Protein AF-0000000080189454 (afdb_homodimer)

Solvent-accessible surface area (backbone atoms only — not comparable to full-atom values): 20056 Å² total; per-residue (Å²): 134,86,80,75,74,75,76,76,78,75,74,77,76,75,74,74,76,71,74,72,68,80,61,75,69,69,78,70,85,56,75,66,72,78,74,42,51,72,42,80,45,60,74,74,79,42,57,81,38,61,54,38,42,87,89,46,68,49,30,68,72,48,74,50,83,46,34,35,29,38,36,57,71,66,80,54,89,90,48,57,38,48,37,37,39,37,42,32,32,58,35,91,52,72,42,61,34,37,42,32,37,29,40,94,92,25,74,53,43,73,47,77,42,77,33,50,51,65,31,34,37,37,35,38,37,27,52,64,47,47,32,43,38,35,44,30,47,91,94,34,65,50,73,49,74,45,59,38,73,51,24,76,28,71,38,28,17,34,30,38,33,35,35,70,91,56,25,33,43,34,17,33,27,39,31,36,74,44,76,88,135,78,78,72,77,76,73,74,76,74,73,75,74,74,74,71,75,72,73,71,67,80,60,75,70,70,77,72,84,60,76,66,72,77,74,42,52,73,43,79,46,59,74,73,80,43,58,79,36,62,53,38,40,86,89,45,68,50,32,67,70,47,74,49,83,47,34,34,30,37,35,58,72,65,79,55,89,89,49,56,36,50,37,37,40,36,42,33,33,58,35,92,52,71,41,62,35,35,42,34,36,30,41,95,92,24,72,52,44,72,48,78,44,79,33,51,51,66,31,34,37,38,36,38,39,26,51,65,46,47,33,42,39,34,45,30,47,90,93,34,67,49,74,50,75,46,59,38,73,52,24,77,27,70,39,28,19,33,29,39,33,35,34,72,90,55,24,32,44,34,18,31,29,39,31,38,73,44,78,89

Secondary structure (DSSP, 8-state):
---------------------------------S---EEE--GGGGTTPPPS-TTS--TTT---SEEEEES----STT--PPEEEEEEE-SSS-EEEEEEEEETTEEEEEEEEEEPTT-EEEEEE-S-S-EEEEEEETTEEEEEEE-GGGGGSSEEEEEEEE-GGG-EEEEEEEEEEE--/---------------------------------SS--EEE--GGGGTTPPPS-TTS--TTT---SEEEEES----STT----EEEEEEE-SSS-EEEEEEEEETTEEEEEEEEEEPTT-EEEEEE-S-S-EEEEEEETTEEEEEEE-GGGGGSSEEEEEEEE-GGG-EEEEEEEEEEE--

Nearest PDB structures (foldseek):
  4gqz-assembly1_A  TM=7.370E-01  e=2.657E-02  Salmonella enterica subsp. enterica serovar Typhimurium str. LT2
  4v4d-assembly1_B  TM=7.072E-01  e=1.460E-02  Pelobacter acidigallici
  4gqz-assembly2_C  TM=7.268E-01  e=6.523E-02  Salmonella enterica subsp. enterica serovar Typhimurium str. LT2
  3zs3-assembly1_A  TM=7.028E-01  e=8.568E-01  Malus domestica
  3tp4-assembly3_A  TM=4.287E-01  e=7.159E-01  synthetic construct

Radius of gyration: 25.15 Å; Cα contacts (8 Å, |Δi|>4): 811; chains: 2; bounding box: 113×73×56 Å

Organism: NCBI:txid355548

Sequence (360 aa):
MPETRRRALLAAVSGTLVAVAAGCLSPADSSPPADLSVRAIDADEYRGVPTALDTVPDGADATPFTGFGIGEERTDEGDDPPHCVWVWNATDRERELTVGFETDANTVFERSLTFAPDACAGFVLFTPAAYTVAVEGGDWRETTTVEASWFDCNASATDVVVAEGGRLDVGSVMQSMYCGMPETRRRALLAAVSGTLVAVAAGCLSPADSSPPADLSVRAIDADEYRGVPTALDTVPDGADATPFTGFGIGEERTDEGDDPPHCVWVWNATDRERELTVGFETDANTVFERSLTFAPDACAGFVLFTPAAYTVAVEGGDWRETTTVEASWFDCNASATDVVVAEGGRLDVGSVMQSMYCG

Structure (mmCIF, N/CA/C/O backbone):
data_AF-0000000080189454-model_v1
#
loop_
_entity.id
_entity.type
_entity.pdbx_description
1 polymer 'Tat (Twin-arginine translocation) pathway signal sequence'
#
loop_
_atom_site.group_PDB
_atom_site.id
_atom_site.type_symbol
_atom_site.label_atom_id
_atom_site.label_alt_id
_atom_site.label_comp_id
_atom_site.label_asym_id
_atom_site.label_entity_id
_atom_site.label_seq_id
_atom_site.pdbx_PDB_ins_code
_atom_site.Cartn_x
_atom_site.Cartn_y
_atom_site.Cartn_z
_atom_site.occupancy
_atom_site.B_iso_or_equiv
_atom_site.auth_seq_id
_atom_site.auth_comp_id
_atom_site.auth_asym_id
_atom_site.auth_atom_id
_atom_site.pdbx_PDB_model_num
ATOM 1 N N . MET A 1 1 ? -58.594 -43.406 2.867 1 27 1 MET A N 1
ATOM 2 C CA . MET A 1 1 ? -57.625 -42.469 3.438 1 27 1 MET A CA 1
ATOM 3 C C . MET A 1 1 ? -56.844 -41.75 2.338 1 27 1 MET A C 1
ATOM 5 O O . MET A 1 1 ? -56.281 -42.375 1.449 1 27 1 MET A O 1
ATOM 9 N N . PRO A 1 2 ? -57.219 -40.5 1.94 1 30.11 2 PRO A N 1
ATOM 10 C CA . PRO A 1 2 ? -56.875 -39.688 0.762 1 30.11 2 PRO A CA 1
ATOM 11 C C . PRO A 1 2 ? -55.375 -39.375 0.664 1 30.11 2 PRO A C 1
ATOM 13 O O . PRO A 1 2 ? -54.688 -39.344 1.681 1 30.11 2 PRO A O 1
ATOM 16 N N . GLU A 1 3 ? -54.688 -39.875 -0.455 1 25.17 3 GLU A N 1
ATOM 17 C CA . GLU A 1 3 ? -53.375 -39.75 -1.093 1 25.17 3 GLU A CA 1
ATOM 18 C C . GLU A 1 3 ? -53 -38.281 -1.325 1 25.17 3 GLU A C 1
ATOM 20 O O . GLU A 1 3 ? -53.594 -37.625 -2.195 1 25.17 3 GLU A O 1
ATOM 25 N N . THR A 1 4 ? -53.125 -37.531 -0.212 1 26.16 4 THR A N 1
ATOM 26 C CA . THR A 1 4 ? -52.875 -36.125 -0.492 1 26.16 4 THR A CA 1
ATOM 27 C C . THR A 1 4 ? -51.531 -35.969 -1.189 1 26.16 4 THR A C 1
ATOM 29 O O . THR A 1 4 ? -50.531 -36.5 -0.752 1 26.16 4 THR A O 1
ATOM 32 N N . ARG A 1 5 ? -51.562 -35.812 -2.449 1 22.16 5 ARG A N 1
ATOM 33 C CA . ARG A 1 5 ? -50.594 -35.5 -3.496 1 22.16 5 ARG A CA 1
ATOM 34 C C . ARG A 1 5 ? -49.75 -34.281 -3.131 1 22.16 5 ARG A C 1
ATOM 36 O O . ARG A 1 5 ? -50.25 -33.156 -3.154 1 22.16 5 ARG A O 1
ATOM 43 N N . ARG A 1 6 ? -48.938 -34.375 -1.995 1 20.86 6 ARG A N 1
ATOM 44 C CA . ARG A 1 6 ? -48.156 -33.219 -1.608 1 20.86 6 ARG A CA 1
ATOM 45 C C . ARG A 1 6 ? -47.344 -32.688 -2.781 1 20.86 6 ARG A C 1
ATOM 47 O O . ARG A 1 6 ? -46.5 -33.406 -3.324 1 20.86 6 ARG A O 1
ATOM 54 N N . ARG A 1 7 ? -47.906 -31.844 -3.648 1 21.45 7 ARG A N 1
ATOM 55 C CA . ARG A 1 7 ? -47.312 -31.109 -4.758 1 21.45 7 ARG A CA 1
ATOM 56 C C . ARG A 1 7 ? -46.031 -30.406 -4.32 1 21.45 7 ARG A C 1
ATOM 58 O O . ARG A 1 7 ? -46.062 -29.562 -3.422 1 21.45 7 ARG A O 1
ATOM 65 N N . ALA A 1 8 ? -44.906 -31.156 -4.16 1 22.73 8 ALA A N 1
ATOM 66 C CA . ALA A 1 8 ? -43.562 -30.641 -3.91 1 22.73 8 ALA A CA 1
ATOM 67 C C . ALA A 1 8 ? -43.25 -29.469 -4.836 1 22.73 8 ALA A C 1
ATOM 69 O O . ALA A 1 8 ? -43.25 -29.609 -6.059 1 22.73 8 ALA A O 1
ATOM 70 N N . LEU A 1 9 ? -43.75 -28.281 -4.473 1 19.34 9 LEU A N 1
ATOM 71 C CA . LEU A 1 9 ? -43.469 -27.031 -5.184 1 19.34 9 LEU A CA 1
ATOM 72 C C . LEU A 1 9 ? -42 -26.906 -5.496 1 19.34 9 LEU A C 1
ATOM 74 O O . LEU A 1 9 ? -41.156 -26.859 -4.586 1 19.34 9 LEU A O 1
ATOM 78 N N . LEU A 1 10 ? -41.438 -27.484 -6.566 1 21.23 10 LEU A N 1
ATOM 79 C CA . LEU A 1 10 ? -40.188 -27.344 -7.262 1 21.23 10 LEU A CA 1
ATOM 80 C C . LEU A 1 10 ? -39.875 -25.859 -7.527 1 21.23 10 LEU A C 1
ATOM 82 O O . LEU A 1 10 ? -40.438 -25.266 -8.453 1 21.23 10 LEU A O 1
ATOM 86 N N . ALA A 1 11 ? -40.062 -25.016 -6.496 1 23.42 11 ALA A N 1
ATOM 87 C CA . ALA A 1 11 ? -39.75 -23.641 -6.867 1 23.42 11 ALA A CA 1
ATOM 88 C C . ALA A 1 11 ? -38.406 -23.562 -7.598 1 23.42 11 ALA A C 1
ATOM 90 O O . ALA A 1 11 ? -37.375 -24.078 -7.121 1 23.42 11 ALA A O 1
ATOM 91 N N . ALA A 1 12 ? -38.375 -23.469 -8.875 1 22.39 12 ALA A N 1
ATOM 92 C CA . ALA A 1 12 ? -37.344 -23.172 -9.891 1 22.39 12 ALA A CA 1
ATOM 93 C C . ALA A 1 12 ? -36.531 -21.953 -9.492 1 22.39 12 ALA A C 1
ATOM 95 O O . ALA A 1 12 ? -37.062 -20.828 -9.438 1 22.39 12 ALA A O 1
ATOM 96 N N . VAL A 1 13 ? -35.719 -22.047 -8.438 1 21.47 13 VAL A N 1
ATOM 97 C CA . VAL A 1 13 ? -34.75 -21 -8.117 1 21.47 13 VAL A CA 1
ATOM 98 C C . VAL A 1 13 ? -33.969 -20.609 -9.367 1 21.47 13 VAL A C 1
ATOM 100 O O . VAL A 1 13 ? -33.25 -21.438 -9.938 1 21.47 13 VAL A O 1
ATOM 103 N N . SER A 1 14 ? -34.562 -19.875 -10.258 1 24.27 14 SER A N 1
ATOM 104 C CA . SER A 1 14 ? -33.875 -19.281 -11.391 1 24.27 14 SER A CA 1
ATOM 105 C C . SER A 1 14 ? -32.625 -18.547 -10.93 1 24.27 14 SER A C 1
ATOM 107 O O . SER A 1 14 ? -32.688 -17.625 -10.125 1 24.27 14 SER A O 1
ATOM 109 N N . GLY A 1 15 ? -31.562 -19.234 -10.758 1 22.11 15 GLY A N 1
ATOM 110 C CA . GLY A 1 15 ? -30.203 -18.781 -10.461 1 22.11 15 GLY A CA 1
ATOM 111 C C . GLY A 1 15 ? -29.703 -17.719 -11.414 1 22.11 15 GLY A C 1
ATOM 112 O O . GLY A 1 15 ? -29.375 -18.016 -12.562 1 22.11 15 GLY A O 1
ATOM 113 N N . THR A 1 16 ? -30.391 -16.547 -11.406 1 23.8 16 THR A N 1
ATOM 114 C CA . THR A 1 16 ? -29.844 -15.492 -12.234 1 23.8 16 THR A CA 1
ATOM 115 C C . THR A 1 16 ? -28.375 -15.234 -11.883 1 23.8 16 THR A C 1
ATOM 117 O O . THR A 1 16 ? -28.047 -14.984 -10.719 1 23.8 16 THR A O 1
ATOM 120 N N . LEU A 1 17 ? -27.484 -15.906 -12.531 1 21.33 17 LEU A N 1
ATOM 121 C CA . LEU A 1 17 ? -26.047 -15.641 -12.555 1 21.33 17 LEU A CA 1
ATOM 122 C C . LEU A 1 17 ? -25.781 -14.164 -12.789 1 21.33 17 LEU A C 1
ATOM 124 O O . LEU A 1 17 ? -25.969 -13.656 -13.898 1 21.33 17 LEU A O 1
ATOM 128 N N . VAL A 1 18 ? -26.156 -13.383 -11.805 1 23.22 18 VAL A N 1
ATOM 129 C CA . VAL A 1 18 ? -25.688 -12.008 -11.969 1 23.22 18 VAL A CA 1
ATOM 130 C C . VAL A 1 18 ? -24.172 -11.992 -12.117 1 23.22 18 VAL A C 1
ATOM 132 O O . VAL A 1 18 ? -23.438 -12.391 -11.203 1 23.22 18 VAL A O 1
ATOM 135 N N . ALA A 1 19 ? -23.656 -12.203 -13.281 1 24.48 19 ALA A N 1
ATOM 136 C CA . ALA A 1 19 ? -22.266 -11.906 -13.609 1 24.48 19 ALA A CA 1
ATOM 137 C C . ALA A 1 19 ? -21.844 -10.555 -13.047 1 24.48 19 ALA A C 1
ATOM 139 O O . ALA A 1 19 ? -22.328 -9.508 -13.484 1 24.48 19 ALA A O 1
ATOM 140 N N . VAL A 1 20 ? -21.75 -10.508 -11.789 1 24.52 20 VAL A N 1
ATOM 141 C CA . VAL A 1 20 ? -21.141 -9.281 -11.289 1 24.52 20 VAL A CA 1
ATOM 142 C C . VAL A 1 20 ? -19.844 -8.992 -12.062 1 24.52 20 VAL A C 1
ATOM 144 O O . VAL A 1 20 ? -18.891 -9.773 -12 1 24.52 20 VAL A O 1
ATOM 147 N N . ALA A 1 21 ? -19.922 -8.43 -13.273 1 25.05 21 ALA A N 1
ATOM 148 C CA . ALA A 1 21 ? -18.766 -7.832 -13.93 1 25.05 21 ALA A CA 1
ATOM 149 C C . ALA A 1 21 ? -17.922 -7.043 -12.938 1 25.05 21 ALA A C 1
ATOM 151 O O . ALA A 1 21 ? -18.406 -6.117 -12.289 1 25.05 21 ALA A O 1
ATOM 152 N N . ALA A 1 22 ? -17.125 -7.707 -12.297 1 31.36 22 ALA A N 1
ATOM 153 C CA . ALA A 1 22 ? -16.062 -7.02 -11.578 1 31.36 22 ALA A CA 1
ATOM 154 C C . ALA A 1 22 ? -15.578 -5.797 -12.352 1 31.36 22 ALA A C 1
ATOM 156 O O . ALA A 1 22 ? -14.797 -5.926 -13.305 1 31.36 22 ALA A O 1
ATOM 157 N N . GLY A 1 23 ? -16.484 -5 -12.867 1 28.86 23 GLY A N 1
ATOM 158 C CA . GLY A 1 23 ? -16.188 -3.781 -13.602 1 28.86 23 GLY A CA 1
ATOM 159 C C . GLY A 1 23 ? -15.141 -2.916 -12.922 1 28.86 23 GLY A C 1
ATOM 160 O O . GLY A 1 23 ? -15.258 -2.621 -11.727 1 28.86 23 GLY A O 1
ATOM 161 N N . CYS A 1 24 ? -13.82 -3.145 -13.125 1 34.62 24 CYS A N 1
ATOM 162 C CA . CYS A 1 24 ? -12.906 -2.023 -12.922 1 34.62 24 CYS A CA 1
ATOM 163 C C . CYS A 1 24 ? -13.555 -0.709 -13.336 1 34.62 24 CYS A C 1
ATOM 165 O O . CYS A 1 24 ? -13.938 -0.539 -14.492 1 34.62 24 CYS A O 1
ATOM 167 N N . LEU A 1 25 ? -14.539 -0.254 -12.57 1 31.81 25 LEU A N 1
ATOM 168 C CA . LEU A 1 25 ? -15.062 1.062 -12.922 1 31.81 25 LEU A CA 1
ATOM 169 C C . LEU A 1 25 ? -13.961 1.955 -13.477 1 31.81 25 LEU A C 1
ATOM 171 O O . LEU A 1 25 ? -12.836 1.944 -12.969 1 31.81 25 LEU A O 1
ATOM 175 N N . SER A 1 26 ? -13.922 2.105 -14.766 1 30.42 26 SER A N 1
ATOM 176 C CA . SER A 1 26 ? -13.109 3.15 -15.383 1 30.42 26 SER A CA 1
ATOM 177 C C . SER A 1 26 ? -13.133 4.43 -14.555 1 30.42 26 SER A C 1
ATOM 179 O O . SER A 1 26 ? -14.203 4.895 -14.156 1 30.42 26 SER A O 1
ATOM 181 N N . PRO A 1 27 ? -12.07 4.719 -13.953 1 33.25 27 PRO A N 1
ATOM 182 C CA . PRO A 1 27 ? -12.109 6.016 -13.273 1 33.25 27 PRO A CA 1
ATOM 183 C C . PRO A 1 27 ? -12.672 7.125 -14.156 1 33.25 27 PRO A C 1
ATOM 185 O O . PRO A 1 27 ? -12.305 7.238 -15.328 1 33.25 27 PRO A O 1
ATOM 188 N N . ALA A 1 28 ? -13.914 7.469 -14.047 1 35.25 28 ALA A N 1
ATOM 189 C CA . ALA A 1 28 ? -14.375 8.719 -14.648 1 35.25 28 ALA A CA 1
ATOM 190 C C . ALA A 1 28 ? -13.383 9.852 -14.375 1 35.25 28 ALA A C 1
ATOM 192 O O . ALA A 1 28 ? -12.805 9.938 -13.289 1 35.25 28 ALA A O 1
ATOM 193 N N . ASP A 1 29 ? -12.703 10.336 -15.375 1 38.09 29 ASP A N 1
ATOM 194 C CA . ASP A 1 29 ? -11.891 11.555 -15.383 1 38.09 29 ASP A CA 1
ATOM 195 C C . ASP A 1 29 ? -12.625 12.703 -14.695 1 38.09 29 ASP A C 1
ATOM 197 O O . ASP A 1 29 ? -13.164 13.586 -15.359 1 38.09 29 ASP A O 1
ATOM 201 N N . SER A 1 30 ? -13.438 12.492 -13.773 1 40.81 30 SER A N 1
ATOM 202 C CA . SER A 1 30 ? -14.031 13.734 -13.289 1 40.81 30 SER A CA 1
ATOM 203 C C . SER A 1 30 ? -13.047 14.508 -12.414 1 40.81 30 SER A C 1
ATOM 205 O O . SER A 1 30 ? -12.586 14 -11.391 1 40.81 30 SER A O 1
ATOM 207 N N . SER A 1 31 ? -12.5 15.5 -13.109 1 48.28 31 SER A N 1
ATOM 208 C CA . SER A 1 31 ? -11.781 16.5 -12.32 1 48.28 31 SER A CA 1
ATOM 209 C C . SER A 1 31 ? -12.578 16.906 -11.086 1 48.28 31 SER A C 1
ATOM 211 O O . SER A 1 31 ? -13.773 17.203 -11.18 1 48.28 31 SER A O 1
ATOM 213 N N . PRO A 1 32 ? -12.094 16.562 -10.008 1 54.19 32 PRO A N 1
ATOM 214 C CA . PRO A 1 32 ? -12.852 17 -8.828 1 54.19 32 PRO A CA 1
ATOM 215 C C . PRO A 1 32 ? -13.141 18.5 -8.828 1 54.19 32 PRO A C 1
ATOM 217 O O . PRO A 1 32 ? -12.383 19.281 -9.414 1 54.19 32 PRO A O 1
ATOM 220 N N . PRO A 1 33 ? -14.336 18.859 -8.398 1 54.12 33 PRO A N 1
ATOM 221 C CA . PRO A 1 33 ? -14.648 20.297 -8.297 1 54.12 33 PRO A CA 1
ATOM 222 C C . PRO A 1 33 ? -13.672 21.047 -7.406 1 54.12 33 PRO A C 1
ATOM 224 O O . PRO A 1 33 ? -13.055 20.469 -6.516 1 54.12 33 PRO A O 1
ATOM 227 N N . ALA A 1 34 ? -13.266 22.391 -7.73 1 59.81 34 ALA A N 1
ATOM 228 C CA . ALA A 1 34 ? -12.32 23.312 -7.129 1 59.81 34 ALA A CA 1
ATOM 229 C C . ALA A 1 34 ? -12.602 23.516 -5.641 1 59.81 34 ALA A C 1
ATOM 231 O O . ALA A 1 34 ? -11.695 23.812 -4.863 1 59.81 34 ALA A O 1
ATOM 232 N N . ASP A 1 35 ? -13.852 23.25 -5.129 1 73.75 35 ASP A N 1
ATOM 233 C CA . ASP A 1 35 ? -14.148 23.5 -3.719 1 73.75 35 ASP A CA 1
ATOM 234 C C . ASP A 1 35 ? -14.766 22.266 -3.062 1 73.75 35 ASP A C 1
ATOM 236 O O . ASP A 1 35 ? -15.961 22 -3.217 1 73.75 35 ASP A O 1
ATOM 240 N N . LEU A 1 36 ? -13.859 21.594 -2.461 1 81.88 36 LEU A N 1
ATOM 241 C CA . LEU A 1 36 ? -14.391 20.438 -1.761 1 81.88 36 LEU A CA 1
ATOM 242 C C . LEU A 1 36 ? -14.914 20.828 -0.382 1 81.88 36 LEU A C 1
ATOM 244 O O . LEU A 1 36 ? -14.32 21.656 0.299 1 81.88 36 LEU A O 1
ATOM 248 N N . SER A 1 37 ? -16.078 20.375 -0.028 1 84.94 37 SER A N 1
ATOM 249 C CA . SER A 1 37 ? -16.609 20.594 1.312 1 84.94 37 SER A CA 1
ATOM 250 C C . SER A 1 37 ? -15.742 19.906 2.369 1 84.94 37 SER A C 1
ATOM 252 O O . SER A 1 37 ? -15.109 18.875 2.094 1 84.94 37 SER A O 1
ATOM 254 N N . VAL A 1 38 ? -15.625 20.547 3.51 1 90 38 VAL A N 1
ATOM 255 C CA . VAL A 1 38 ? -14.906 19.984 4.645 1 90 38 VAL A CA 1
ATOM 256 C C . VAL A 1 38 ? -15.844 19.875 5.848 1 90 38 VAL A C 1
ATOM 258 O O . VAL A 1 38 ? -16.578 20.812 6.156 1 90 38 VAL A O 1
ATOM 261 N N . ARG A 1 39 ? -15.844 18.734 6.473 1 89.88 39 ARG A N 1
ATOM 262 C CA . ARG A 1 39 ? -16.641 18.562 7.688 1 89.88 39 ARG A CA 1
ATOM 263 C C . ARG A 1 39 ? -15.844 17.812 8.758 1 89.88 39 ARG A C 1
ATOM 265 O O . ARG A 1 39 ? -14.914 17.078 8.445 1 89.88 39 ARG A O 1
ATOM 272 N N . ALA A 1 40 ? -16.281 18.047 10 1 90.69 40 ALA A N 1
ATOM 273 C CA . ALA A 1 40 ? -15.75 17.234 11.094 1 90.69 40 ALA A CA 1
ATOM 274 C C . ALA A 1 40 ? -16.297 15.82 11.047 1 90.69 40 ALA A C 1
ATOM 276 O O . ALA A 1 40 ? -17.453 15.602 10.688 1 90.69 40 ALA A O 1
ATOM 277 N N . ILE A 1 41 ? -15.367 14.867 11.422 1 84.69 41 ILE A N 1
ATOM 278 C CA . ILE A 1 41 ? -15.852 13.492 11.438 1 84.69 41 ILE A CA 1
ATOM 279 C C . ILE A 1 41 ? -15.469 12.82 12.75 1 84.69 41 ILE A C 1
ATOM 281 O O . ILE A 1 41 ? -14.516 13.242 13.414 1 84.69 41 ILE A O 1
ATOM 285 N N . ASP A 1 42 ? -16.281 11.797 13.047 1 80.38 42 ASP A N 1
ATOM 286 C CA . ASP A 1 42 ? -16.047 11.055 14.289 1 80.38 42 ASP A CA 1
ATOM 287 C C . ASP A 1 42 ? -15.281 9.766 14.016 1 80.38 42 ASP A C 1
ATOM 289 O O . ASP A 1 42 ? -15.055 9.398 12.859 1 80.38 42 ASP A O 1
ATOM 293 N N . ALA A 1 43 ? -14.898 9.188 15.133 1 72.06 43 ALA A N 1
ATOM 294 C CA . ALA A 1 43 ? -14.023 8.016 15.094 1 72.06 43 ALA A CA 1
ATOM 295 C C . ALA A 1 43 ? -14.672 6.879 14.305 1 72.06 43 ALA A C 1
ATOM 297 O O . ALA A 1 43 ? -13.969 6.082 13.68 1 72.06 43 ALA A O 1
ATOM 298 N N . ASP A 1 44 ? -15.945 6.844 14.266 1 71.88 44 ASP A N 1
ATOM 299 C CA . ASP A 1 44 ? -16.656 5.738 13.625 1 71.88 44 ASP A CA 1
ATOM 300 C C . ASP A 1 44 ? -16.438 5.746 12.117 1 71.88 44 ASP A C 1
ATOM 302 O O . ASP A 1 44 ? -16.547 4.707 11.461 1 71.88 44 ASP A O 1
ATOM 306 N N . GLU A 1 45 ? -16.172 6.832 11.633 1 73.38 45 GLU A N 1
ATOM 307 C CA . GLU A 1 45 ? -15.992 6.949 10.188 1 73.38 45 GLU A CA 1
ATOM 308 C C . GLU A 1 45 ? -14.641 6.402 9.75 1 73.38 45 GLU A C 1
ATOM 310 O O . GLU A 1 45 ? -14.414 6.168 8.562 1 73.38 45 GLU A O 1
ATOM 315 N N . TYR A 1 46 ? -13.82 6.129 10.75 1 68.62 46 TYR A N 1
ATOM 316 C CA . TYR A 1 46 ? -12.508 5.566 10.469 1 68.62 46 TYR A CA 1
ATOM 317 C C . TYR A 1 46 ? -12.5 4.059 10.688 1 68.62 46 TYR A C 1
ATOM 319 O O . TYR A 1 46 ? -11.492 3.393 10.445 1 68.62 46 TYR A O 1
ATOM 327 N N . ARG A 1 47 ? -13.516 3.592 11.078 1 63.16 47 ARG A N 1
ATOM 328 C CA . ARG A 1 47 ? -13.539 2.189 11.484 1 63.16 47 ARG A CA 1
ATOM 329 C C . ARG A 1 47 ? -13.297 1.27 10.297 1 63.16 47 ARG A C 1
ATOM 331 O O . ARG A 1 47 ? -13.891 1.454 9.234 1 63.16 47 ARG A O 1
ATOM 338 N N . GLY A 1 48 ? -12.383 0.396 10.531 1 63.88 48 GLY A N 1
ATOM 339 C CA . GLY A 1 48 ? -12.055 -0.625 9.547 1 63.88 48 GLY A CA 1
ATOM 340 C C . GLY A 1 48 ? -11.016 -0.177 8.547 1 63.88 48 GLY A C 1
ATOM 341 O O . GLY A 1 48 ? -10.617 -0.947 7.668 1 63.88 48 GLY A O 1
ATOM 342 N N . VAL A 1 49 ? -10.672 1.104 8.695 1 68.31 49 VAL A N 1
ATOM 343 C CA . VAL A 1 49 ? -9.625 1.588 7.789 1 68.31 49 VAL A CA 1
ATOM 344 C C . VAL A 1 49 ? -8.258 1.108 8.273 1 68.31 49 VAL A C 1
ATOM 346 O O . VAL A 1 49 ? -7.891 1.33 9.43 1 68.31 49 VAL A O 1
ATOM 349 N N . PRO A 1 50 ? -7.535 0.452 7.43 1 69.25 50 PRO A N 1
ATOM 350 C CA . PRO A 1 50 ? -6.219 -0.04 7.844 1 69.25 50 PRO A CA 1
ATOM 351 C C . PRO A 1 50 ? -5.191 1.081 7.996 1 69.25 50 PRO A C 1
ATOM 353 O O . PRO A 1 50 ? -5.414 2.195 7.516 1 69.25 50 PRO A O 1
ATOM 356 N N . THR A 1 51 ? -4.207 0.833 8.812 1 73.56 51 THR A N 1
ATOM 357 C CA . THR A 1 51 ? -2.994 1.644 8.82 1 73.56 51 THR A CA 1
ATOM 358 C C . THR A 1 51 ? -1.885 0.962 8.023 1 73.56 51 THR A C 1
ATOM 360 O O . THR A 1 51 ? -1.926 -0.25 7.801 1 73.56 51 THR A O 1
ATOM 363 N N . ALA A 1 52 ? -1.012 1.823 7.57 1 73.12 52 ALA A N 1
ATOM 364 C CA . ALA A 1 52 ? -0.019 1.295 6.637 1 73.12 52 ALA A CA 1
ATOM 365 C C . ALA A 1 52 ? 1.291 0.979 7.355 1 73.12 52 ALA A C 1
ATOM 367 O O . ALA A 1 52 ? 2.043 0.1 6.926 1 73.12 52 ALA A O 1
ATOM 368 N N . LEU A 1 53 ? 1.549 1.745 8.383 1 72.44 53 LEU A N 1
ATOM 369 C CA . LEU A 1 53 ? 2.83 1.551 9.055 1 72.44 53 LEU A CA 1
ATOM 370 C C . LEU A 1 53 ? 2.66 0.727 10.328 1 72.44 53 LEU A C 1
ATOM 372 O O . LEU A 1 53 ? 1.729 0.96 11.102 1 72.44 53 LEU A O 1
ATOM 376 N N . ASP A 1 54 ? 3.547 -0.185 10.492 1 66.44 54 ASP A N 1
ATOM 377 C CA . ASP A 1 54 ? 3.492 -1.052 11.664 1 66.44 54 ASP A CA 1
ATOM 378 C C . ASP A 1 54 ? 3.834 -0.277 12.938 1 66.44 54 ASP A C 1
ATOM 380 O O . ASP A 1 54 ? 3.541 -0.732 14.047 1 66.44 54 ASP A O 1
ATOM 384 N N . THR A 1 55 ? 4.449 0.843 12.766 1 68.19 55 THR A N 1
ATOM 385 C CA . THR A 1 55 ? 4.906 1.598 13.922 1 68.19 55 THR A CA 1
ATOM 386 C C . THR A 1 55 ? 3.771 2.43 14.516 1 68.19 55 THR A C 1
ATOM 388 O O . THR A 1 55 ? 3.924 3.031 15.578 1 68.19 55 THR A O 1
ATOM 391 N N . VAL A 1 56 ? 2.709 2.455 13.773 1 72.25 56 VAL A N 1
ATOM 392 C CA . VAL A 1 56 ? 1.568 3.207 14.289 1 72.25 56 VAL A CA 1
ATOM 393 C C . VAL A 1 56 ? 0.439 2.246 14.656 1 72.25 56 VAL A C 1
ATOM 395 O O . VAL A 1 56 ? 0.394 1.115 14.164 1 72.25 56 VAL A O 1
ATOM 398 N N . PRO A 1 57 ? -0.349 2.631 15.648 1 65.75 57 PRO A N 1
ATOM 399 C CA . PRO A 1 57 ? -1.491 1.778 15.977 1 65.75 57 PRO A CA 1
ATOM 400 C C . PRO A 1 57 ? -2.414 1.531 14.789 1 65.75 57 PRO A C 1
ATOM 402 O O . PRO A 1 57 ? -2.52 2.381 13.898 1 65.75 57 PRO A O 1
ATOM 405 N N . ASP A 1 58 ? -2.953 0.306 14.844 1 63.62 58 ASP A N 1
ATOM 406 C CA . ASP A 1 58 ? -3.941 0.004 13.812 1 63.62 58 ASP A CA 1
ATOM 407 C C . ASP A 1 58 ? -5.059 1.044 13.805 1 63.62 58 ASP A C 1
ATOM 409 O O . ASP A 1 58 ? -5.414 1.594 14.852 1 63.62 58 ASP A O 1
ATOM 413 N N . GLY A 1 59 ? -5.449 1.386 12.625 1 55.22 59 GLY A N 1
ATOM 414 C CA . GLY A 1 59 ? -6.492 2.385 12.461 1 55.22 59 GLY A CA 1
ATOM 415 C C . GLY A 1 59 ? -7.699 2.141 13.352 1 55.22 59 GLY A C 1
ATOM 416 O O . GLY A 1 59 ? -8.289 3.084 13.883 1 55.22 59 GLY A O 1
ATOM 417 N N . ALA A 1 60 ? -7.969 0.931 13.484 1 58.78 60 ALA A N 1
ATOM 418 C CA . ALA A 1 60 ? -9.109 0.612 14.336 1 58.78 60 ALA A CA 1
ATOM 419 C C . ALA A 1 60 ? -8.844 1.022 15.781 1 58.78 60 ALA A C 1
ATOM 421 O O . ALA A 1 60 ? -9.773 1.36 16.516 1 58.78 60 ALA A O 1
ATOM 422 N N . ASP A 1 61 ? -7.648 1.055 16.094 1 65.94 61 ASP A N 1
ATOM 423 C CA . ASP A 1 61 ? -7.301 1.363 17.469 1 65.94 61 ASP A CA 1
ATOM 424 C C . ASP A 1 61 ? -6.84 2.812 17.609 1 65.94 61 ASP A C 1
ATOM 426 O O . ASP A 1 61 ? -6.684 3.314 18.734 1 65.94 61 ASP A O 1
ATOM 430 N N . ALA A 1 62 ? -6.676 3.318 16.391 1 65.88 62 ALA A N 1
ATOM 431 C CA . ALA A 1 62 ? -6.262 4.719 16.438 1 65.88 62 ALA A CA 1
ATOM 432 C C . ALA A 1 62 ? -7.426 5.621 16.844 1 65.88 62 ALA A C 1
ATOM 434 O O . ALA A 1 62 ? -8.539 5.457 16.344 1 65.88 62 ALA A O 1
ATOM 435 N N . THR A 1 63 ? -7.324 6.395 17.891 1 81.31 63 THR A N 1
ATOM 436 C CA . THR A 1 63 ? -8.289 7.418 18.281 1 81.31 63 THR A CA 1
ATOM 437 C C . THR A 1 63 ? -7.73 8.812 18 1 81.31 63 THR A C 1
ATOM 439 O O . THR A 1 63 ? -7.094 9.414 18.875 1 81.31 63 THR A O 1
ATOM 442 N N . PRO A 1 64 ? -8.031 9.305 16.812 1 89 64 PRO A N 1
ATOM 443 C CA . PRO A 1 64 ? -7.523 10.641 16.516 1 89 64 PRO A CA 1
ATOM 444 C C . PRO A 1 64 ? -8.141 11.719 17.406 1 89 64 PRO A C 1
ATOM 446 O O . PRO A 1 64 ? -9.312 11.617 17.766 1 89 64 PRO A O 1
ATOM 449 N N . PHE A 1 65 ? -7.348 12.758 17.766 1 92.69 65 PHE A N 1
ATOM 450 C CA . PHE A 1 65 ? -7.879 13.82 18.609 1 92.69 65 PHE A CA 1
ATOM 451 C C . PHE A 1 65 ? -8.836 14.711 17.828 1 92.69 65 PHE A C 1
ATOM 453 O O . PHE A 1 65 ? -9.633 15.445 18.422 1 92.69 65 PHE A O 1
ATOM 460 N N . THR A 1 66 ? -8.68 14.711 16.5 1 92.62 66 THR A N 1
ATOM 461 C CA . THR A 1 66 ? -9.609 15.398 15.609 1 92.62 66 THR A CA 1
ATOM 462 C C . THR A 1 66 ? -9.695 14.695 14.258 1 92.62 66 THR A C 1
ATOM 464 O O . THR A 1 66 ? -8.812 13.898 13.906 1 92.62 66 THR A O 1
ATOM 467 N N . GLY A 1 67 ? -10.836 14.891 13.562 1 93.88 67 GLY A N 1
ATOM 468 C CA . GLY A 1 67 ? -11.039 14.297 12.25 1 93.88 67 GLY A CA 1
ATOM 469 C C . GLY A 1 67 ? -11.758 15.227 11.281 1 93.88 67 GLY A C 1
ATOM 470 O O . GLY A 1 67 ? -12.609 16.016 11.688 1 93.88 67 GLY A O 1
ATOM 471 N N . PHE A 1 68 ? -11.344 15.094 10.055 1 94.38 68 PHE A N 1
ATOM 472 C CA . PHE A 1 68 ? -11.961 15.898 9 1 94.38 68 PHE A CA 1
ATOM 473 C C . PHE A 1 68 ? -12.352 15.031 7.812 1 94.38 68 PHE A C 1
ATOM 475 O O . PHE A 1 68 ? -11.594 14.141 7.414 1 94.38 68 PHE A O 1
ATOM 482 N N . GLY A 1 69 ? -13.5 15.273 7.312 1 93.69 69 GLY A N 1
ATOM 483 C CA . GLY A 1 69 ? -13.906 14.75 6.02 1 93.69 69 GLY A CA 1
ATOM 484 C C . GLY A 1 69 ? -13.789 15.773 4.898 1 93.69 69 GLY A C 1
ATOM 485 O O . GLY A 1 69 ? -14.219 16.922 5.043 1 93.69 69 GLY A O 1
ATOM 486 N N . ILE A 1 70 ? -13.148 15.391 3.934 1 94.12 70 ILE A N 1
ATOM 487 C CA . ILE A 1 70 ? -12.906 16.281 2.807 1 94.12 70 ILE A CA 1
ATOM 488 C C . ILE A 1 70 ? -13.633 15.758 1.567 1 94.12 70 ILE A C 1
ATOM 490 O O . ILE A 1 70 ? -13.367 14.648 1.112 1 94.12 70 ILE A O 1
ATOM 494 N N . GLY A 1 71 ? -14.531 16.609 0.977 1 91.44 71 GLY A N 1
ATOM 495 C CA . GLY A 1 71 ? -15.32 16.203 -0.178 1 91.44 71 GLY A CA 1
ATOM 496 C C . GLY A 1 71 ? -16.625 15.531 0.197 1 91.44 71 GLY A C 1
ATOM 497 O O . GLY A 1 71 ? -16.922 15.367 1.38 1 91.44 71 GLY A O 1
ATOM 498 N N . GLU A 1 72 ? -17.297 15.172 -0.815 1 83.62 72 GLU A N 1
ATOM 499 C CA . GLU A 1 72 ? -18.594 14.555 -0.585 1 83.62 72 GLU A CA 1
ATOM 500 C C . GLU A 1 72 ? -18.547 13.055 -0.867 1 83.62 72 GLU A C 1
ATOM 502 O O . GLU A 1 72 ? -17.906 12.617 -1.814 1 83.62 72 GLU A O 1
ATOM 507 N N . GLU A 1 73 ? -19.109 12.375 0.093 1 76.5 73 GLU A N 1
ATOM 508 C CA . GLU A 1 73 ? -19.219 10.938 -0.092 1 76.5 73 GLU A CA 1
ATOM 509 C C . GLU A 1 73 ? -20.172 10.602 -1.237 1 76.5 73 GLU A C 1
ATOM 511 O O . GLU A 1 73 ? -21.234 11.219 -1.369 1 76.5 73 GLU A O 1
ATOM 516 N N . ARG A 1 74 ? -19.656 9.734 -2.061 1 67.19 74 ARG A N 1
ATOM 517 C CA . ARG A 1 74 ? -20.547 9.273 -3.109 1 67.19 74 ARG A CA 1
ATOM 518 C C . ARG A 1 74 ? -21.453 8.164 -2.596 1 67.19 74 ARG A C 1
ATOM 520 O O . ARG A 1 74 ? -21.047 7.34 -1.778 1 67.19 74 ARG A O 1
ATOM 527 N N . THR A 1 75 ? -22.766 8.344 -2.525 1 60.25 75 THR A N 1
ATOM 528 C CA . THR A 1 75 ? -23.75 7.422 -1.958 1 60.25 75 THR A CA 1
ATOM 529 C C . THR A 1 75 ? -24.188 6.395 -2.996 1 60.25 75 THR A C 1
ATOM 531 O O . THR A 1 75 ? -24.938 5.469 -2.68 1 60.25 75 THR A O 1
ATOM 534 N N . ASP A 1 76 ? -23.812 6.555 -4.062 1 56.38 76 ASP A N 1
ATOM 535 C CA . ASP A 1 76 ? -24.375 5.594 -5.004 1 56.38 76 ASP A CA 1
ATOM 536 C C . ASP A 1 76 ? -23.672 4.242 -4.898 1 56.38 76 ASP A C 1
ATOM 538 O O . ASP A 1 76 ? -22.547 4.156 -4.375 1 56.38 76 ASP A O 1
ATOM 542 N N . GLU A 1 77 ? -24.359 3.191 -5.32 1 51 77 GLU A N 1
ATOM 543 C CA . GLU A 1 77 ? -23.938 1.793 -5.352 1 51 77 GLU A CA 1
ATOM 544 C C . GLU A 1 77 ? -22.625 1.624 -6.125 1 51 77 GLU A C 1
ATOM 546 O O . GLU A 1 77 ? -22.484 2.17 -7.219 1 51 77 GL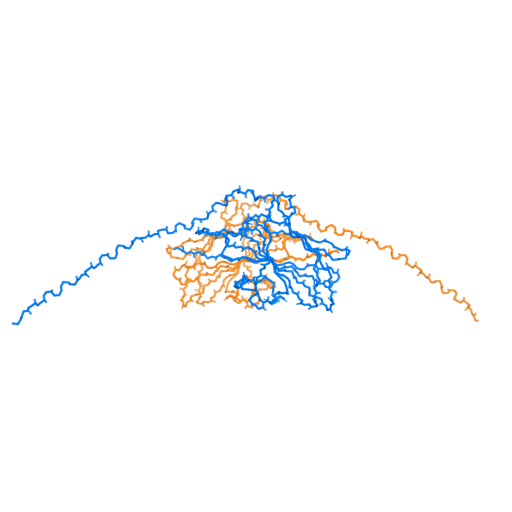U A O 1
ATOM 551 N N . GLY A 1 78 ? -21.688 0.895 -5.695 1 54.34 78 GLY A N 1
ATOM 552 C CA . GLY A 1 78 ? -20.422 0.639 -6.363 1 54.34 78 GLY A CA 1
ATOM 553 C C . GLY A 1 78 ? -19.375 1.711 -6.098 1 54.34 78 GLY A C 1
ATOM 554 O O . GLY A 1 78 ? -18.375 1.801 -6.812 1 54.34 78 GLY A O 1
ATOM 555 N N . ASP A 1 79 ? -19.781 2.551 -5.086 1 62.47 79 ASP A N 1
ATOM 556 C CA . ASP A 1 79 ? -19.062 3.787 -4.797 1 62.47 79 ASP A CA 1
ATOM 557 C C . ASP A 1 79 ? -17.656 3.496 -4.262 1 62.47 79 ASP A C 1
ATOM 559 O O . ASP A 1 79 ? -17.453 2.492 -3.578 1 62.47 79 ASP A O 1
ATOM 563 N N . ASP A 1 80 ? -16.797 4.23 -4.758 1 70.69 80 ASP A N 1
ATOM 564 C CA . ASP A 1 80 ? -15.383 4.215 -4.398 1 70.69 80 ASP A CA 1
ATOM 565 C C . ASP A 1 80 ? -15.188 4.508 -2.912 1 70.69 80 ASP A C 1
ATOM 567 O O . ASP A 1 80 ? -15.688 5.512 -2.4 1 70.69 80 ASP A O 1
ATOM 571 N N . PRO A 1 81 ? -14.695 3.459 -2.215 1 85.19 81 PRO A N 1
ATOM 572 C CA . PRO A 1 81 ? -14.398 3.773 -0.815 1 85.19 81 PRO A CA 1
ATOM 573 C C . PRO A 1 81 ? -13.508 5.004 -0.665 1 85.19 81 PRO A C 1
ATOM 575 O O . PRO A 1 81 ? -12.75 5.336 -1.581 1 85.19 81 PRO A O 1
ATOM 578 N N . PRO A 1 82 ? -13.766 5.707 0.438 1 90.38 82 PRO A N 1
ATOM 579 C CA . PRO A 1 82 ? -12.867 6.84 0.665 1 90.38 82 PRO A CA 1
ATOM 580 C C . PRO A 1 82 ? -11.445 6.406 1.01 1 90.38 82 PRO A C 1
ATOM 582 O O . PRO A 1 82 ? -11.203 5.23 1.293 1 90.38 82 PRO A O 1
ATOM 585 N N . HIS A 1 83 ? -10.547 7.344 0.878 1 93.38 83 HIS A N 1
ATOM 586 C CA . HIS A 1 83 ? -9.18 7.133 1.326 1 93.38 83 HIS A CA 1
ATOM 587 C C . HIS A 1 83 ? -8.914 7.855 2.643 1 93.38 83 HIS A C 1
ATOM 589 O O . HIS A 1 83 ? -9.25 9.031 2.791 1 93.38 83 HIS A O 1
ATOM 595 N N . CYS A 1 84 ? -8.227 7.227 3.564 1 93.06 84 CYS A N 1
ATOM 596 C CA . CYS A 1 84 ? -7.922 7.836 4.855 1 93.06 84 CYS A CA 1
ATOM 597 C C . CYS A 1 84 ? -6.453 8.227 4.945 1 93.06 84 CYS A C 1
ATOM 599 O O . CYS A 1 84 ? -5.578 7.473 4.508 1 93.06 84 CYS A O 1
ATOM 601 N N . VAL A 1 85 ? -6.25 9.375 5.48 1 95.12 85 VAL A N 1
ATOM 602 C CA . VAL A 1 85 ? -4.898 9.828 5.793 1 95.12 85 VAL A CA 1
ATOM 603 C C . VAL A 1 85 ? -4.773 10.078 7.293 1 95.12 85 VAL A C 1
ATOM 605 O O . VAL A 1 85 ? -5.551 10.844 7.867 1 95.12 85 VAL A O 1
ATOM 608 N N . TRP A 1 86 ? -3.795 9.492 7.879 1 94.38 86 TRP A N 1
ATOM 609 C CA . TRP A 1 86 ? -3.453 9.719 9.281 1 94.38 86 TRP A CA 1
ATOM 610 C C . TRP A 1 86 ? -2.158 10.516 9.406 1 94.38 86 TRP A C 1
ATOM 612 O O . TRP A 1 86 ? -1.146 10.164 8.789 1 94.38 86 TRP A O 1
ATOM 622 N N . VAL A 1 87 ? -2.213 11.523 10.156 1 95.44 87 VAL A N 1
ATOM 623 C CA . VAL A 1 87 ? -1.005 12.273 10.492 1 95.44 87 VAL A CA 1
ATOM 624 C C . VAL A 1 87 ? -0.672 12.094 11.969 1 95.44 87 VAL A C 1
ATOM 626 O O . VAL A 1 87 ? -1.5 12.383 12.836 1 95.44 87 VAL A O 1
ATOM 629 N N . TRP A 1 88 ? 0.542 11.664 12.18 1 94.75 88 TRP A N 1
ATOM 630 C CA . TRP A 1 88 ? 0.968 11.336 13.539 1 94.75 88 TRP A CA 1
ATOM 631 C C . TRP A 1 88 ? 2.105 12.242 13.984 1 94.75 88 TRP A C 1
ATOM 633 O O . TRP A 1 88 ? 3.033 12.516 13.219 1 94.75 88 TRP A O 1
ATOM 643 N N . ASN A 1 89 ? 2.049 12.68 15.258 1 95.94 89 ASN A N 1
ATOM 644 C CA . ASN A 1 89 ? 3.211 13.195 15.977 1 95.94 89 ASN A CA 1
ATOM 645 C C . ASN A 1 89 ? 3.902 12.102 16.781 1 95.94 89 ASN A C 1
ATOM 647 O O . ASN A 1 89 ? 3.533 11.844 17.938 1 95.94 89 ASN A O 1
ATOM 651 N N . ALA A 1 90 ? 4.855 11.539 16.156 1 92.94 90 ALA A N 1
ATOM 652 C CA . ALA A 1 90 ? 5.578 10.461 16.828 1 92.94 90 ALA A CA 1
ATOM 653 C C . ALA A 1 90 ? 6.785 11 17.594 1 92.94 90 ALA A C 1
ATOM 655 O O . ALA A 1 90 ? 7.898 10.492 17.438 1 92.94 90 ALA A O 1
ATOM 656 N N . THR A 1 91 ? 6.594 12.023 18.297 1 92.75 91 THR A N 1
ATOM 657 C CA . THR A 1 91 ? 7.625 12.617 19.141 1 92.75 91 THR A CA 1
ATOM 658 C C . THR A 1 91 ? 7.129 12.766 20.578 1 92.75 91 THR A C 1
ATOM 660 O O . THR A 1 91 ? 5.953 12.531 20.859 1 92.75 91 THR A O 1
ATOM 663 N N . ASP A 1 92 ? 8.008 13.156 21.453 1 93.94 92 ASP A N 1
ATOM 664 C CA . ASP A 1 92 ? 7.672 13.25 22.875 1 93.94 92 ASP A CA 1
ATOM 665 C C . ASP A 1 92 ? 7.305 14.68 23.266 1 93.94 92 ASP A C 1
ATOM 667 O O . ASP A 1 92 ? 7.203 15 24.453 1 93.94 92 ASP A O 1
ATOM 671 N N . ARG A 1 93 ? 7.105 15.562 22.344 1 94.88 93 ARG A N 1
ATOM 672 C CA . ARG A 1 93 ? 6.727 16.938 22.625 1 94.88 93 ARG A CA 1
ATOM 673 C C . ARG A 1 93 ? 5.512 17.359 21.797 1 94.88 93 ARG A C 1
ATOM 675 O O . ARG A 1 93 ? 5.262 16.797 20.734 1 94.88 93 ARG A O 1
ATOM 682 N N . GLU A 1 94 ? 4.867 18.281 22.328 1 96.44 94 GLU A N 1
ATOM 683 C CA . GLU A 1 94 ? 3.773 18.891 21.578 1 96.44 94 GLU A CA 1
ATOM 684 C C . GLU A 1 94 ? 4.293 19.625 20.344 1 96.44 94 GLU A C 1
ATOM 686 O O . GLU A 1 94 ? 5.328 20.297 20.406 1 96.44 94 GLU A O 1
ATOM 691 N N . ARG A 1 95 ? 3.547 19.484 19.25 1 95.31 95 ARG A N 1
ATOM 692 C CA . ARG A 1 95 ? 3.945 20.125 18 1 95.31 95 ARG A CA 1
ATOM 693 C C . ARG A 1 95 ? 2.752 20.781 17.328 1 95.31 95 ARG A C 1
ATOM 695 O O . ARG A 1 95 ? 1.654 20.219 17.297 1 95.31 95 ARG A O 1
ATOM 702 N N . GLU A 1 96 ? 3.018 21.922 16.797 1 96.94 96 GLU A N 1
ATOM 703 C CA . GLU A 1 96 ? 2.078 22.516 15.844 1 96.94 96 GLU A CA 1
ATOM 704 C C . GLU A 1 96 ? 2.428 22.141 14.414 1 96.94 96 GLU A C 1
ATOM 706 O O . GLU A 1 96 ? 3.529 22.422 13.938 1 96.94 96 GLU A O 1
ATOM 711 N N . LEU A 1 97 ? 1.513 21.469 13.766 1 97.69 97 LEU A N 1
ATOM 712 C CA . LEU A 1 97 ? 1.701 21.062 12.375 1 97.69 97 LEU A CA 1
ATOM 713 C C . LEU A 1 97 ? 0.63 21.688 11.484 1 97.69 97 LEU A C 1
ATOM 715 O O . LEU A 1 97 ? -0.543 21.734 11.859 1 97.69 97 LEU A O 1
ATOM 719 N N . THR A 1 98 ? 1.065 22.219 10.352 1 97.88 98 THR A N 1
ATOM 720 C CA . THR A 1 98 ? 0.117 22.578 9.305 1 97.88 98 THR A CA 1
ATOM 721 C C . THR A 1 98 ? -0.068 21.438 8.312 1 97.88 98 THR A C 1
ATOM 723 O O . THR A 1 98 ? 0.908 20.922 7.766 1 97.88 98 THR A O 1
ATOM 726 N N . VAL A 1 99 ? -1.327 21.031 8.172 1 98 99 VAL A N 1
ATOM 727 C CA . VAL A 1 99 ? -1.658 19.969 7.227 1 98 99 VAL A CA 1
ATOM 728 C C . VAL A 1 99 ? -2.469 20.531 6.066 1 98 99 VAL A C 1
ATOM 730 O O . VAL A 1 99 ? -3.447 21.25 6.277 1 98 99 VAL A O 1
ATOM 733 N N . GLY A 1 100 ? -2.016 20.25 4.883 1 98.06 100 GLY A N 1
ATOM 734 C CA . GLY A 1 100 ? -2.697 20.719 3.688 1 98.06 100 GLY A CA 1
ATOM 735 C C . GLY A 1 100 ? -2.955 19.609 2.678 1 98.06 100 GLY A C 1
ATOM 736 O O . GLY A 1 100 ? -2.154 18.688 2.545 1 98.06 100 GLY A O 1
ATOM 737 N N . PHE A 1 101 ? -4.102 19.703 1.981 1 97.94 101 PHE A N 1
ATOM 738 C CA . PHE A 1 101 ? -4.449 18.844 0.853 1 97.94 101 PHE A CA 1
ATOM 739 C C . PHE A 1 101 ? -4.703 19.672 -0.398 1 97.94 101 PHE A C 1
ATOM 741 O O . PHE A 1 101 ? -5.43 20.672 -0.351 1 97.94 101 PHE A O 1
ATOM 748 N N . GLU A 1 102 ? -4.059 19.297 -1.469 1 97.19 102 GLU A N 1
ATOM 749 C CA . GLU A 1 102 ? -4.258 19.938 -2.764 1 97.19 102 GLU A CA 1
ATOM 750 C C . GLU A 1 102 ? -4.672 18.922 -3.824 1 97.19 102 GLU A C 1
ATOM 752 O O . GLU A 1 102 ? -4.16 17.797 -3.854 1 97.19 102 GLU A O 1
ATOM 757 N N . THR A 1 103 ? -5.578 19.25 -4.645 1 95.25 103 THR A N 1
ATOM 758 C CA . THR A 1 103 ? -5.953 18.484 -5.824 1 95.25 103 THR A CA 1
ATOM 759 C C . THR A 1 103 ? -6.273 19.406 -6.996 1 95.25 103 THR A C 1
ATOM 761 O O . THR A 1 103 ? -6.891 20.453 -6.812 1 95.25 103 THR A O 1
ATOM 764 N N . ASP A 1 104 ? -5.734 19.016 -8.219 1 90.94 104 ASP A N 1
ATOM 765 C CA . ASP A 1 104 ? -5.941 19.781 -9.445 1 90.94 104 ASP A CA 1
ATOM 766 C C . ASP A 1 104 ? -5.512 21.234 -9.258 1 90.94 104 ASP A C 1
ATOM 768 O O . ASP A 1 104 ? -6.242 22.156 -9.625 1 90.94 104 ASP A O 1
ATOM 772 N N . ALA A 1 105 ? -4.418 21.422 -8.508 1 88.75 105 ALA A N 1
ATOM 773 C CA . ALA A 1 105 ? -3.764 22.719 -8.305 1 88.75 105 ALA A CA 1
ATOM 774 C C . ALA A 1 105 ? -4.594 23.609 -7.398 1 88.75 105 ALA A C 1
ATOM 776 O O . ALA A 1 105 ? -4.375 24.828 -7.348 1 88.75 105 ALA A O 1
ATOM 777 N N . ASN A 1 106 ? -5.52 23.016 -6.676 1 93.56 106 ASN A N 1
ATOM 778 C CA . ASN A 1 106 ? -6.312 23.766 -5.703 1 93.56 106 ASN A CA 1
ATOM 779 C C . ASN A 1 106 ? -6.109 23.234 -4.289 1 93.56 106 ASN A C 1
ATOM 781 O O . ASN A 1 106 ? -6.117 22.031 -4.07 1 93.56 106 ASN A O 1
ATOM 785 N N . THR A 1 107 ? -5.953 24.219 -3.438 1 95.19 107 THR A N 1
ATOM 786 C CA . THR A 1 107 ? -5.949 23.844 -2.027 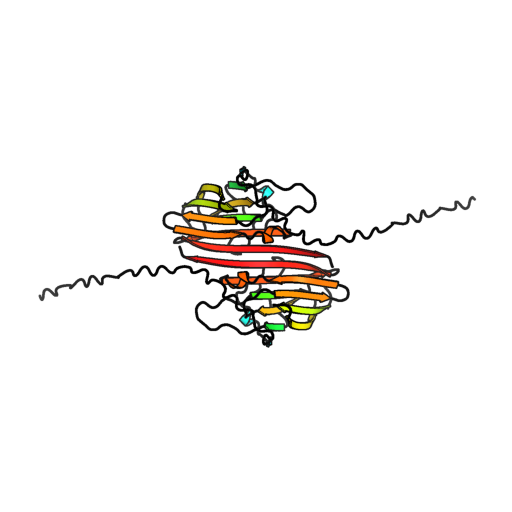1 95.19 107 THR A CA 1
ATOM 787 C C . THR A 1 107 ? -7.367 23.562 -1.54 1 95.19 107 THR A C 1
ATOM 789 O O . THR A 1 107 ? -8.234 24.438 -1.593 1 95.19 107 THR A O 1
ATOM 792 N N . VAL A 1 108 ? -7.594 22.391 -1.013 1 95.94 108 VAL A N 1
ATOM 793 C CA . VAL A 1 108 ? -8.953 22.031 -0.627 1 95.94 108 VAL A CA 1
ATOM 794 C C . VAL A 1 108 ? -9.055 21.953 0.894 1 95.94 108 VAL A C 1
ATOM 796 O O . VAL A 1 108 ? -10.156 21.906 1.446 1 95.94 108 VAL A O 1
ATOM 799 N N . PHE A 1 109 ? -7.988 21.922 1.566 1 96.06 109 PHE A N 1
ATOM 800 C CA . PHE A 1 109 ? -7.914 21.922 3.023 1 96.06 109 PHE A CA 1
ATOM 801 C C . PHE A 1 109 ? -6.555 22.422 3.496 1 96.06 109 PHE A C 1
ATOM 803 O O . PHE A 1 109 ? -5.52 22.062 2.93 1 96.06 109 PHE A O 1
ATOM 810 N N . GLU A 1 110 ? -6.551 23.203 4.445 1 97 110 GLU A N 1
ATOM 811 C CA . GLU A 1 110 ? -5.332 23.609 5.145 1 97 110 GLU A CA 1
ATOM 812 C C . GLU A 1 110 ? -5.641 24.078 6.562 1 97 110 GLU A C 1
ATOM 814 O O . GLU A 1 110 ? -6.445 24.984 6.762 1 97 110 GLU A O 1
ATOM 819 N N . ARG A 1 111 ? -5.02 23.438 7.555 1 97.06 111 ARG A N 1
ATOM 820 C CA . ARG A 1 111 ? -5.207 23.828 8.945 1 97.06 111 ARG A CA 1
ATOM 821 C C . ARG A 1 111 ? -3.932 23.609 9.75 1 97.06 111 ARG A C 1
ATOM 823 O O . ARG A 1 111 ? -3.207 22.641 9.531 1 97.06 111 ARG A O 1
ATOM 830 N N . SER A 1 112 ? -3.678 24.516 10.617 1 97.44 112 SER A N 1
ATOM 831 C CA . SER A 1 112 ? -2.67 24.297 11.648 1 97.44 112 SER A CA 1
ATOM 832 C C . SER A 1 112 ? -3.275 23.625 12.883 1 97.44 112 SER A C 1
ATOM 834 O O . SER A 1 112 ? -4.277 24.109 13.422 1 97.44 112 SER A O 1
ATOM 836 N N . LEU A 1 113 ? -2.709 22.5 13.289 1 97.88 113 LEU A N 1
ATOM 837 C CA . LEU A 1 113 ? -3.211 21.703 14.406 1 97.88 113 LEU A CA 1
ATOM 838 C C . LEU A 1 113 ? -2.117 21.484 15.445 1 97.88 113 LEU A C 1
ATOM 840 O O . LEU A 1 113 ? -0.95 21.297 15.094 1 97.88 113 LEU A O 1
ATOM 844 N N . THR A 1 114 ? -2.506 21.516 16.625 1 97.88 114 THR A N 1
ATOM 845 C CA . THR A 1 114 ? -1.579 21.188 17.703 1 97.88 114 THR A CA 1
ATOM 846 C C . THR A 1 114 ? -1.707 19.734 18.109 1 97.88 114 THR A C 1
ATOM 848 O O . THR A 1 114 ? -2.781 19.281 18.531 1 97.88 114 THR A O 1
ATOM 851 N N . PHE A 1 115 ? -0.611 19 17.984 1 96.5 115 PHE A N 1
ATOM 852 C CA . PHE A 1 115 ? -0.561 17.578 18.297 1 96.5 115 PHE A CA 1
ATOM 853 C C . PHE A 1 115 ? 0.136 17.344 19.641 1 96.5 115 PHE A C 1
ATOM 855 O O . PHE A 1 115 ? 1.283 17.75 19.828 1 96.5 115 PHE A O 1
ATOM 862 N N . ALA A 1 116 ? -0.602 16.672 20.562 1 96.38 116 ALA A N 1
ATOM 863 C CA . ALA A 1 116 ? 0.09 16.141 21.734 1 96.38 116 ALA A CA 1
ATOM 864 C C . ALA A 1 116 ? 1.072 15.039 21.344 1 96.38 116 ALA A C 1
ATOM 866 O O . ALA A 1 116 ? 1.037 14.547 20.219 1 96.38 116 ALA A O 1
ATOM 867 N N . PRO A 1 117 ? 2.055 14.758 22.266 1 94.69 117 PRO A N 1
ATOM 868 C CA . PRO A 1 117 ? 2.939 13.625 21.984 1 94.69 117 PRO A CA 1
ATOM 869 C C . PRO A 1 117 ? 2.174 12.352 21.641 1 94.69 117 PRO A C 1
ATOM 871 O O . PRO A 1 117 ? 1.172 12.039 22.281 1 94.69 117 PRO A O 1
ATOM 874 N N . ASP A 1 118 ? 2.562 11.703 20.531 1 91.94 118 ASP A N 1
ATOM 875 C CA . ASP A 1 118 ? 2.074 10.391 20.094 1 91.94 118 ASP A CA 1
ATOM 876 C C . ASP A 1 118 ? 0.616 10.469 19.641 1 91.94 118 ASP A C 1
ATOM 878 O O . ASP A 1 118 ? -0.053 9.445 19.516 1 91.94 118 ASP A O 1
ATOM 882 N N . ALA A 1 119 ? 0.115 11.672 19.422 1 93.12 119 ALA A N 1
ATOM 883 C CA . ALA A 1 119 ? -1.269 11.844 18.984 1 93.12 119 ALA A CA 1
ATOM 884 C C . ALA A 1 119 ? -1.373 11.805 17.453 1 93.12 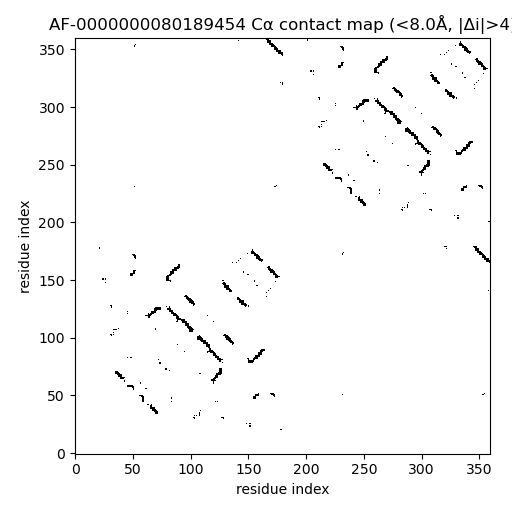119 ALA A C 1
ATOM 886 O O . ALA A 1 119 ? -0.376 11.992 16.75 1 93.12 119 ALA A O 1
ATOM 887 N N . CYS A 1 120 ? -2.604 11.602 16.953 1 93.75 120 CYS A N 1
ATOM 888 C CA . CYS A 1 120 ? -2.83 11.625 15.508 1 93.75 120 CYS A CA 1
ATOM 889 C C . CYS A 1 120 ? -4.125 12.359 15.172 1 93.75 120 CYS A C 1
ATOM 891 O O . CYS A 1 120 ? -5.012 12.484 16.016 1 93.75 120 CYS A O 1
ATOM 893 N N . ALA A 1 121 ? -4.172 12.898 14.047 1 94.69 121 ALA A N 1
ATOM 894 C CA . ALA A 1 121 ? -5.379 13.422 13.406 1 94.69 121 ALA A CA 1
ATOM 895 C C . ALA A 1 121 ? -5.758 12.578 12.188 1 94.69 121 ALA A C 1
ATOM 897 O O . ALA A 1 121 ? -4.891 12.016 11.523 1 94.69 121 ALA A O 1
ATOM 898 N N . GLY A 1 122 ? -7.047 12.508 11.953 1 93.75 122 GLY A N 1
ATOM 899 C CA . GLY A 1 122 ? -7.535 11.727 10.828 1 93.75 122 GLY A CA 1
ATOM 900 C C . GLY A 1 122 ? -8.211 12.578 9.766 1 93.75 122 GLY A C 1
ATOM 901 O O . GLY A 1 122 ? -8.93 13.531 10.086 1 93.75 122 GLY A O 1
ATOM 902 N N . PHE A 1 123 ? -7.996 12.203 8.5 1 94.56 123 PHE A N 1
ATOM 903 C CA . PHE A 1 123 ? -8.609 12.859 7.352 1 94.56 123 PHE A CA 1
ATOM 904 C C . PHE A 1 123 ? -9.219 11.82 6.406 1 94.56 123 PHE A C 1
ATOM 906 O O . PHE A 1 123 ? -8.523 10.914 5.941 1 94.56 123 PHE A O 1
ATOM 913 N N . VAL A 1 124 ? -10.445 11.984 6.141 1 92.81 124 VAL A N 1
ATOM 914 C CA . VAL A 1 124 ? -11.109 11.078 5.207 1 92.81 124 VAL A CA 1
ATOM 915 C C . VAL A 1 124 ? -11.391 11.812 3.895 1 92.81 124 VAL A C 1
ATOM 917 O O . VAL A 1 124 ? -12.102 12.812 3.877 1 92.81 124 VAL A O 1
ATOM 920 N N . LEU A 1 125 ? -10.789 11.336 2.85 1 94.44 125 LEU A N 1
ATOM 921 C CA . LEU A 1 125 ? -11 11.891 1.517 1 94.44 125 LEU A CA 1
ATOM 922 C C . LEU A 1 125 ? -12.117 11.148 0.793 1 94.44 125 LEU A C 1
ATOM 924 O O . LEU A 1 125 ? -11.945 10 0.383 1 94.44 125 LEU A O 1
ATOM 928 N N . PHE A 1 126 ? -13.141 11.836 0.5 1 91.5 126 PHE A N 1
ATOM 929 C CA . PHE A 1 126 ? -14.328 11.18 -0.031 1 91.5 126 PHE A CA 1
ATOM 930 C C . PHE A 1 126 ? -14.359 11.258 -1.553 1 91.5 126 PHE A C 1
ATOM 932 O O . PHE A 1 126 ? -14.914 10.383 -2.215 1 91.5 126 PHE A O 1
ATOM 939 N N . THR A 1 127 ? -13.836 12.305 -2.102 1 91.44 127 THR A N 1
ATOM 940 C CA . THR A 1 127 ? -13.852 12.484 -3.549 1 91.44 127 THR A CA 1
ATOM 941 C C . THR A 1 127 ? -12.641 11.82 -4.195 1 91.44 127 THR A C 1
ATOM 943 O O . THR A 1 127 ? -11.5 12.203 -3.93 1 91.44 127 THR A O 1
ATOM 946 N N . PRO A 1 128 ? -12.836 10.898 -5.082 1 92.5 128 PRO A N 1
ATOM 947 C CA . PRO A 1 128 ? -11.695 10.289 -5.762 1 92.5 128 PRO A CA 1
ATOM 948 C C . PRO A 1 128 ? -10.906 11.289 -6.605 1 92.5 128 PRO A C 1
ATOM 950 O O . PRO A 1 128 ? -11.492 12.031 -7.398 1 92.5 128 PRO A O 1
ATOM 953 N N . ALA A 1 129 ? -9.672 11.383 -6.383 1 93.69 129 ALA A N 1
ATOM 954 C CA . ALA A 1 129 ? -8.719 12.242 -7.09 1 93.69 129 ALA A CA 1
ATOM 955 C C . ALA A 1 129 ? -7.289 11.969 -6.641 1 93.69 129 ALA A C 1
ATOM 957 O O . ALA A 1 129 ? -7.066 11.195 -5.703 1 93.69 129 ALA A O 1
ATOM 958 N N . ALA A 1 130 ? -6.402 12.492 -7.359 1 96.12 130 ALA A N 1
ATOM 959 C CA . ALA A 1 130 ? -5.047 12.578 -6.828 1 96.12 130 ALA A CA 1
ATOM 960 C C . ALA A 1 130 ? -4.914 13.758 -5.867 1 96.12 130 ALA A C 1
ATOM 962 O O . ALA A 1 130 ? -5.449 14.836 -6.121 1 96.12 130 ALA A O 1
ATOM 963 N N . TYR A 1 131 ? -4.215 13.516 -4.773 1 97 131 TYR A N 1
ATOM 964 C CA . TYR A 1 131 ? -3.986 14.586 -3.812 1 97 131 TYR A CA 1
ATOM 965 C C . TYR A 1 131 ? -2.502 14.734 -3.5 1 97 131 TYR A C 1
ATOM 967 O O . TYR A 1 131 ? -1.777 13.742 -3.414 1 97 131 TYR A O 1
ATOM 975 N N . THR A 1 132 ? -2.098 15.953 -3.373 1 97.31 132 THR A N 1
ATOM 976 C CA . THR A 1 132 ? -0.851 16.25 -2.672 1 97.31 132 THR A CA 1
ATOM 977 C C . THR A 1 132 ? -1.118 16.562 -1.203 1 97.31 132 THR A C 1
ATOM 979 O O . THR A 1 132 ? -1.955 17.406 -0.888 1 97.31 132 THR A O 1
ATOM 982 N N . VAL A 1 133 ? -0.468 15.844 -0.295 1 97.5 133 VAL A N 1
ATOM 983 C CA . VAL A 1 133 ? -0.556 16.078 1.144 1 97.5 133 VAL A CA 1
ATOM 984 C C . VAL A 1 133 ? 0.706 16.781 1.634 1 97.5 133 VAL A C 1
ATOM 986 O O . VAL A 1 133 ? 1.815 16.266 1.468 1 97.5 133 VAL A O 1
ATOM 989 N N . ALA A 1 134 ? 0.479 17.875 2.158 1 96.56 134 ALA A N 1
ATOM 990 C CA . ALA A 1 134 ? 1.604 18.641 2.707 1 96.56 134 ALA A CA 1
ATOM 991 C C . ALA A 1 134 ? 1.536 18.688 4.23 1 96.56 134 ALA A C 1
ATOM 993 O O . ALA A 1 134 ? 0.463 18.891 4.805 1 96.56 134 ALA A O 1
ATOM 994 N N . VAL A 1 135 ? 2.646 18.438 4.879 1 97.19 135 VAL A N 1
ATOM 995 C CA . VAL A 1 135 ? 2.797 18.625 6.316 1 97.19 135 VAL A CA 1
ATOM 996 C C . VAL A 1 135 ? 3.963 19.578 6.598 1 97.19 135 VAL A C 1
ATOM 998 O O . VAL A 1 135 ? 5.051 19.406 6.039 1 97.19 135 VAL A O 1
ATOM 1001 N N . GLU A 1 136 ? 3.656 20.469 7.379 1 95.5 136 GLU A N 1
ATOM 1002 C CA . GLU A 1 136 ? 4.66 21.469 7.711 1 95.5 136 GLU A CA 1
ATOM 1003 C C . GLU A 1 136 ? 4.781 21.656 9.227 1 95.5 136 GLU A C 1
ATOM 1005 O O . GLU A 1 136 ? 3.775 21.688 9.938 1 95.5 136 GLU A O 1
ATOM 1010 N N . GLY A 1 137 ? 6.023 21.609 9.703 1 92.88 137 GLY A N 1
ATOM 1011 C CA . GLY A 1 137 ? 6.312 21.859 11.109 1 92.88 137 GLY A CA 1
ATOM 1012 C C . GLY A 1 137 ? 7.531 22.734 11.312 1 92.88 137 GLY A C 1
ATOM 1013 O O . GLY A 1 137 ? 8.664 22.297 11.086 1 92.88 137 GLY A O 1
ATOM 1014 N N . GLY A 1 138 ? 7.27 23.969 11.766 1 83.88 138 GLY A N 1
ATOM 1015 C CA . GLY A 1 138 ? 8.406 24.844 12 1 83.88 138 GLY A CA 1
ATOM 1016 C C . GLY A 1 138 ? 9.141 25.219 10.727 1 83.88 138 GLY A C 1
ATOM 1017 O O . GLY A 1 138 ? 8.57 25.844 9.836 1 83.88 138 GLY A O 1
ATOM 1018 N N . ASP A 1 139 ? 10.43 24.578 10.555 1 86.06 139 ASP A N 1
ATOM 1019 C CA . ASP A 1 139 ? 11.297 25.016 9.461 1 86.06 139 ASP A CA 1
ATOM 1020 C C . ASP A 1 139 ? 11.352 23.969 8.352 1 86.06 139 ASP A C 1
ATOM 1022 O O . ASP A 1 139 ? 12.258 23.984 7.52 1 86.06 139 ASP A O 1
ATOM 1026 N N . TRP A 1 140 ? 10.414 23.078 8.406 1 91.88 140 TRP A N 1
ATOM 1027 C CA . TRP A 1 140 ? 10.422 22.078 7.352 1 91.88 140 TRP A CA 1
ATOM 1028 C C . TRP A 1 140 ? 9.031 21.906 6.758 1 91.88 140 TRP A C 1
ATOM 1030 O O . TRP A 1 140 ? 8.031 22.281 7.375 1 91.88 140 TRP A O 1
ATOM 1040 N N . ARG A 1 141 ? 8.984 21.484 5.516 1 93.5 141 ARG A N 1
ATOM 1041 C CA . ARG A 1 141 ? 7.777 21.109 4.781 1 93.5 141 ARG A CA 1
ATOM 1042 C C . ARG A 1 141 ? 8.039 19.906 3.889 1 93.5 141 ARG A C 1
ATOM 1044 O O . ARG A 1 141 ? 9.039 19.859 3.17 1 93.5 141 ARG A O 1
ATOM 1051 N N . GLU A 1 142 ? 7.203 18.984 4.031 1 93.06 142 GLU A N 1
ATOM 1052 C CA . GLU A 1 142 ? 7.297 17.797 3.184 1 93.06 142 GLU A CA 1
ATOM 1053 C C . GLU A 1 142 ? 5.957 17.484 2.531 1 93.06 142 GLU A C 1
ATOM 1055 O O . GLU A 1 142 ? 4.902 17.859 3.047 1 93.06 142 GLU A O 1
ATOM 1060 N N . THR A 1 143 ? 6.02 16.875 1.364 1 94.31 143 THR A N 1
ATOM 1061 C CA . THR A 1 143 ? 4.797 16.5 0.667 1 94.31 143 THR A CA 1
ATOM 1062 C C . THR A 1 143 ? 4.828 15.023 0.279 1 94.31 143 THR A C 1
ATOM 1064 O O . THR A 1 143 ? 5.902 14.445 0.111 1 94.31 143 THR A O 1
ATOM 1067 N N . THR A 1 144 ? 3.686 14.438 0.261 1 94.31 144 THR A N 1
ATOM 1068 C CA . THR A 1 144 ? 3.48 13.117 -0.321 1 94.31 144 THR A CA 1
ATOM 1069 C C . THR A 1 144 ? 2.229 13.102 -1.193 1 94.31 144 THR A C 1
ATOM 1071 O O . THR A 1 144 ? 1.495 14.086 -1.257 1 94.31 144 THR A O 1
ATOM 1074 N N . THR A 1 145 ? 2.029 12.039 -1.941 1 94.62 145 THR A N 1
ATOM 1075 C CA . THR A 1 145 ? 0.916 11.992 -2.883 1 94.62 145 THR A CA 1
ATOM 1076 C C . THR A 1 145 ? -0 10.812 -2.578 1 94.62 145 THR A C 1
ATOM 1078 O O . THR A 1 145 ? 0.472 9.727 -2.223 1 94.62 145 THR A O 1
ATOM 1081 N N . VAL A 1 146 ? -1.227 11.047 -2.629 1 95.94 146 VAL A N 1
ATOM 1082 C CA . VAL A 1 146 ? -2.262 10.023 -2.727 1 95.94 146 VAL A CA 1
ATOM 1083 C C . VAL A 1 146 ? -2.688 9.859 -4.184 1 95.94 146 VAL A C 1
ATOM 1085 O O . VAL A 1 146 ? -3.131 10.82 -4.82 1 95.94 146 VAL A O 1
ATOM 1088 N N . GLU A 1 147 ? -2.584 8.688 -4.648 1 94.44 147 GLU A N 1
ATOM 1089 C CA . GLU A 1 147 ? -2.912 8.477 -6.055 1 94.44 147 GLU A CA 1
ATOM 1090 C C . GLU A 1 147 ? -4.41 8.281 -6.25 1 94.44 147 GLU A C 1
ATOM 1092 O O . GLU A 1 147 ? -5.078 7.66 -5.414 1 94.44 147 GLU A O 1
ATOM 1097 N N . ALA A 1 148 ? -4.891 8.719 -7.434 1 94.12 148 ALA A N 1
ATOM 1098 C CA . ALA A 1 148 ? -6.312 8.586 -7.746 1 94.12 148 ALA A CA 1
ATOM 1099 C C . ALA A 1 148 ? -6.727 7.121 -7.816 1 94.12 148 ALA A C 1
ATOM 1101 O O . ALA A 1 148 ? -7.84 6.766 -7.426 1 94.12 148 ALA A O 1
ATOM 1102 N N . SER A 1 149 ? -5.871 6.273 -8.266 1 90.62 149 SER A N 1
ATOM 1103 C CA . SER A 1 149 ? -6.18 4.863 -8.469 1 90.62 149 SER A CA 1
ATOM 1104 C C . SER A 1 149 ? -6.418 4.152 -7.141 1 90.62 149 SER A C 1
ATOM 1106 O O . SER A 1 149 ? -6.953 3.041 -7.113 1 90.62 149 SER A O 1
ATOM 1108 N N . TRP A 1 150 ? -6.027 4.781 -6.066 1 92.56 150 TRP A N 1
ATOM 1109 C CA . TRP A 1 150 ? -6.172 4.125 -4.77 1 92.56 150 TRP A CA 1
ATOM 1110 C C . TRP A 1 150 ? -7.629 4.121 -4.32 1 92.56 150 TRP A C 1
ATOM 1112 O O . TRP A 1 150 ? -8.023 3.328 -3.463 1 92.56 150 TRP A O 1
ATOM 1122 N N . PHE A 1 151 ? -8.422 4.91 -4.891 1 91.06 151 PHE A N 1
ATOM 1123 C CA . PHE A 1 151 ? -9.836 4.973 -4.562 1 91.06 151 PHE A CA 1
ATOM 1124 C C . PHE A 1 151 ? -10.602 3.832 -5.223 1 91.06 151 PHE A C 1
ATOM 1126 O O . PHE A 1 151 ? -11.773 3.6 -4.918 1 91.06 151 PHE A O 1
ATOM 1133 N N . ASP A 1 152 ? -9.961 3.105 -6.117 1 88.81 152 ASP A N 1
ATOM 1134 C CA . ASP A 1 152 ? -10.586 1.968 -6.781 1 88.81 152 ASP A CA 1
ATOM 1135 C C . ASP A 1 152 ? -10.484 0.707 -5.926 1 88.81 152 ASP A C 1
ATOM 1137 O O . ASP A 1 152 ? -11.062 -0.328 -6.266 1 88.81 152 ASP A O 1
ATOM 1141 N N . CYS A 1 153 ? -9.789 0.767 -4.824 1 90.62 153 CYS A N 1
ATOM 1142 C CA . CYS A 1 153 ? -9.594 -0.383 -3.949 1 90.62 153 CYS A CA 1
ATOM 1143 C C . CYS A 1 153 ? -10.75 -0.511 -2.957 1 90.62 153 CYS A C 1
ATOM 1145 O O . CYS A 1 153 ? -11.539 0.42 -2.795 1 90.62 153 CYS A O 1
ATOM 1147 N N . ASN A 1 154 ? -10.844 -1.696 -2.295 1 88.94 154 ASN A N 1
ATOM 1148 C CA . ASN A 1 154 ? -11.836 -1.877 -1.244 1 88.94 154 ASN A CA 1
ATOM 1149 C C . ASN A 1 154 ? -11.539 -0.994 -0.035 1 88.94 154 ASN A C 1
ATOM 1151 O O . ASN A 1 154 ? -12.461 -0.53 0.639 1 88.94 154 ASN A O 1
ATOM 1155 N N . ALA A 1 155 ? -10.297 -0.847 0.27 1 88.62 155 ALA A N 1
ATOM 1156 C CA . ALA A 1 155 ? -9.828 0.03 1.34 1 88.62 155 ALA A CA 1
ATOM 1157 C C . ALA A 1 155 ? -8.406 0.526 1.062 1 88.62 155 ALA A C 1
ATOM 1159 O O . ALA A 1 155 ? -7.602 -0.185 0.459 1 88.62 155 ALA A O 1
ATOM 1160 N N . SER A 1 156 ? -8.086 1.695 1.497 1 91.56 156 SER A N 1
ATOM 1161 C CA . SER A 1 156 ? -6.742 2.256 1.379 1 91.56 156 SER A CA 1
ATOM 1162 C C . SER A 1 156 ? -6.5 3.34 2.424 1 91.56 156 SER A C 1
ATOM 1164 O O . SER A 1 156 ? -7.441 4.004 2.865 1 91.56 156 SER A O 1
ATOM 1166 N N . ALA A 1 157 ? -5.297 3.479 2.783 1 93.06 157 ALA A N 1
ATOM 1167 C CA . ALA A 1 157 ? -4.934 4.492 3.77 1 93.06 157 ALA A CA 1
ATOM 1168 C C . ALA A 1 157 ? -3.469 4.895 3.627 1 93.06 157 ALA A C 1
ATOM 1170 O O . ALA A 1 157 ? -2.664 4.148 3.066 1 93.06 157 ALA A O 1
ATOM 1171 N N . THR A 1 158 ? -3.164 6.023 4.086 1 94 158 THR A N 1
ATOM 1172 C CA . THR A 1 158 ? -1.806 6.547 4.168 1 94 158 THR A CA 1
ATOM 1173 C C . THR A 1 158 ? -1.506 7.051 5.578 1 94 158 THR A C 1
ATOM 1175 O O . THR A 1 158 ? -2.299 7.793 6.16 1 94 158 THR A O 1
ATOM 1178 N N . ASP A 1 159 ? -0.403 6.672 6.129 1 93.75 159 ASP A N 1
ATOM 1179 C CA . ASP A 1 159 ? 0.138 7.227 7.367 1 93.75 159 ASP A CA 1
ATOM 1180 C C . ASP A 1 159 ? 1.279 8.195 7.078 1 93.75 159 ASP A C 1
ATOM 1182 O O . ASP A 1 159 ? 2.215 7.871 6.348 1 93.75 159 ASP A O 1
ATOM 1186 N N . VAL A 1 160 ? 1.159 9.305 7.664 1 95.88 160 VAL A N 1
ATOM 1187 C CA . VAL A 1 160 ? 2.254 10.266 7.691 1 95.88 160 VAL A CA 1
ATOM 1188 C C . VAL A 1 160 ? 2.742 10.453 9.125 1 95.88 160 VAL A C 1
ATOM 1190 O O . VAL A 1 160 ? 2.045 11.047 9.953 1 95.88 160 VAL A O 1
ATOM 1193 N N . VAL A 1 161 ? 3.918 10.062 9.391 1 94.88 161 VAL A N 1
ATOM 1194 C CA . VAL A 1 161 ? 4.449 10.07 10.75 1 94.88 161 VAL A CA 1
ATOM 1195 C C . VAL A 1 161 ? 5.582 11.086 10.852 1 94.88 161 VAL A C 1
ATOM 1197 O O . VAL A 1 161 ? 6.605 10.961 10.18 1 94.88 161 VAL A O 1
ATOM 1200 N N . VAL A 1 162 ? 5.375 12.023 11.656 1 94.19 162 VAL A N 1
ATOM 1201 C CA . VAL A 1 162 ? 6.406 13.023 11.938 1 94.19 162 VAL A CA 1
ATOM 1202 C C . VAL A 1 162 ? 7.273 12.555 13.102 1 94.19 162 VAL A C 1
ATOM 1204 O O . VAL A 1 162 ? 6.797 12.43 14.227 1 94.19 162 VAL A O 1
ATOM 1207 N N . ALA A 1 163 ? 8.445 12.32 12.75 1 91.75 163 ALA A N 1
ATOM 1208 C CA . ALA A 1 163 ? 9.414 11.891 13.766 1 91.75 163 ALA A CA 1
ATOM 1209 C C . ALA A 1 163 ? 10.297 13.055 14.203 1 91.75 163 ALA A C 1
ATOM 1211 O O . ALA A 1 163 ? 10.078 14.195 13.781 1 91.75 163 ALA A O 1
ATOM 1212 N N . GLU A 1 164 ? 11.203 12.734 15.133 1 87.31 164 GLU A N 1
ATOM 1213 C CA . GLU A 1 164 ? 12.102 13.766 15.633 1 87.31 164 GLU A CA 1
ATOM 1214 C C . GLU A 1 164 ? 12.922 14.375 14.5 1 87.31 164 GLU A C 1
ATOM 1216 O O . GLU A 1 164 ? 13.234 13.703 13.523 1 87.31 164 GLU A O 1
ATOM 1221 N N . GLY A 1 165 ? 13.266 15.695 14.57 1 81.81 165 GLY A N 1
ATOM 1222 C CA . GLY A 1 165 ? 14.125 16.375 13.609 1 81.81 165 GLY A CA 1
ATOM 1223 C C . GLY A 1 165 ? 13.422 16.672 12.297 1 81.81 165 GLY A C 1
ATOM 1224 O O . GLY A 1 165 ? 14.07 17.047 11.32 1 81.81 165 GLY A O 1
ATOM 1225 N N . GLY A 1 166 ? 12.102 16.422 12.281 1 82.69 166 GLY A N 1
ATOM 1226 C CA . GLY A 1 166 ? 11.359 16.766 11.078 1 82.69 166 GLY A CA 1
ATOM 1227 C C . GLY A 1 166 ? 11.367 15.656 10.047 1 82.69 166 GLY A C 1
ATOM 1228 O O . GLY A 1 166 ? 10.914 15.852 8.914 1 82.69 166 GLY A O 1
ATOM 1229 N N . ARG A 1 167 ? 11.875 14.5 10.422 1 89.12 167 ARG A N 1
ATOM 1230 C CA . ARG A 1 167 ? 11.797 13.344 9.539 1 89.12 167 ARG A CA 1
ATOM 1231 C C . ARG A 1 167 ? 10.359 12.875 9.375 1 89.12 167 ARG A C 1
ATOM 1233 O O . ARG A 1 167 ? 9.602 12.82 10.352 1 89.12 167 ARG A O 1
ATOM 1240 N N . LEU A 1 168 ? 10.055 12.609 8.141 1 92.94 168 LEU A N 1
ATOM 1241 C CA . LEU A 1 168 ? 8.727 12.07 7.875 1 92.94 168 LEU A CA 1
ATOM 1242 C C . LEU A 1 168 ? 8.812 10.633 7.363 1 92.94 168 LEU A C 1
ATOM 1244 O O . LEU A 1 168 ? 9.562 10.344 6.43 1 92.94 168 LEU A O 1
ATOM 1248 N N . ASP A 1 169 ? 8.164 9.758 8.055 1 93 169 ASP A N 1
ATOM 1249 C CA . ASP A 1 169 ? 7.922 8.414 7.547 1 93 169 ASP A CA 1
ATOM 1250 C C . ASP A 1 169 ? 6.52 8.289 6.961 1 93 169 ASP A C 1
ATOM 1252 O O . ASP A 1 169 ? 5.527 8.555 7.648 1 93 169 ASP A O 1
ATOM 1256 N N . VAL A 1 170 ? 6.441 7.875 5.738 1 94.62 170 VAL A N 1
ATOM 1257 C CA . VAL A 1 170 ? 5.145 7.766 5.074 1 94.62 170 VAL A CA 1
ATOM 1258 C C . VAL A 1 170 ? 4.902 6.316 4.66 1 94.62 170 VAL A C 1
ATOM 1260 O O . VAL A 1 170 ? 5.805 5.648 4.148 1 94.62 170 VAL A O 1
ATOM 1263 N N . GLY A 1 171 ? 3.807 5.801 4.938 1 93.56 171 GLY A N 1
ATOM 1264 C CA . GLY A 1 171 ? 3.357 4.492 4.492 1 93.56 171 GLY A CA 1
ATOM 1265 C C . GLY A 1 171 ? 1.963 4.512 3.895 1 93.56 171 GLY A C 1
ATOM 1266 O O . GLY A 1 171 ? 1.082 5.223 4.383 1 93.56 171 GLY A O 1
ATOM 1267 N N . SER A 1 172 ? 1.766 3.783 2.809 1 93.88 172 SER A N 1
ATOM 1268 C CA . SER A 1 172 ? 0.437 3.602 2.232 1 93.88 172 SER A CA 1
ATOM 1269 C C . SER A 1 172 ? 0.097 2.121 2.088 1 93.88 172 SER A C 1
ATOM 1271 O O . SER A 1 172 ? 0.979 1.297 1.845 1 93.88 172 SER A O 1
ATOM 1273 N N . VAL A 1 173 ? -1.18 1.887 2.215 1 92.06 173 VAL A N 1
ATOM 1274 C CA . VAL A 1 173 ? -1.677 0.521 2.078 1 92.06 173 VAL A CA 1
ATOM 1275 C C . VAL A 1 173 ? -2.959 0.519 1.249 1 92.06 173 VAL A C 1
ATOM 1277 O O . VAL A 1 173 ? -3.756 1.457 1.325 1 92.06 173 VAL A O 1
ATOM 1280 N N . MET A 1 174 ? -3.082 -0.43 0.432 1 92.19 174 MET A N 1
ATOM 1281 C CA . MET A 1 174 ? -4.293 -0.664 -0.347 1 92.19 174 MET A CA 1
ATOM 1282 C C . MET A 1 174 ? -4.723 -2.125 -0.26 1 92.19 174 MET A C 1
ATOM 1284 O O . MET A 1 174 ? -3.881 -3.02 -0.171 1 92.19 174 MET A O 1
ATOM 1288 N N . GLN A 1 175 ? -5.992 -2.385 -0.272 1 91.12 175 GLN A N 1
ATOM 1289 C CA . GLN A 1 175 ? -6.547 -3.734 -0.24 1 91.12 175 GLN A CA 1
ATOM 1290 C C . GLN A 1 175 ? -7.652 -3.898 -1.278 1 91.12 175 GLN A C 1
ATOM 1292 O O . GLN A 1 175 ? -8.492 -3.008 -1.449 1 91.12 175 GLN A O 1
ATOM 1297 N N . SER A 1 176 ? -7.574 -4.98 -1.997 1 91.06 176 SER A N 1
ATOM 1298 C CA . SER A 1 176 ? -8.609 -5.324 -2.963 1 91.06 176 SER A CA 1
ATOM 1299 C C . SER A 1 176 ? -9.008 -6.789 -2.846 1 91.06 176 SER A C 1
ATOM 1301 O O . SER A 1 176 ? -8.219 -7.617 -2.387 1 91.06 176 SER A O 1
ATOM 1303 N N . MET A 1 177 ? -10.18 -7.066 -3.189 1 90.12 177 MET A N 1
ATOM 1304 C CA . MET A 1 177 ? -10.695 -8.43 -3.256 1 90.12 177 MET A CA 1
ATOM 1305 C C . MET A 1 177 ? -11.281 -8.727 -4.633 1 90.12 177 MET A C 1
ATOM 1307 O O . MET A 1 177 ? -11.945 -7.871 -5.223 1 90.12 177 MET A O 1
ATOM 1311 N N . TYR A 1 178 ? -10.898 -9.922 -5.129 1 86.56 178 TYR A N 1
ATOM 1312 C CA . TYR A 1 178 ? -11.43 -10.375 -6.41 1 86.56 178 TYR A CA 1
ATOM 1313 C C . TYR A 1 178 ? -12.164 -11.703 -6.262 1 86.56 178 TYR A C 1
ATOM 1315 O O . TYR A 1 178 ? -11.758 -12.562 -5.48 1 86.56 178 TYR A O 1
ATOM 1323 N N . CYS A 1 179 ? -13.328 -11.75 -6.891 1 79.75 179 CYS A N 1
ATOM 1324 C CA . CYS A 1 179 ? -14.117 -12.977 -6.852 1 79.75 179 CYS A CA 1
ATOM 1325 C C . CYS A 1 179 ? -14.102 -13.68 -8.203 1 79.75 179 CYS A C 1
ATOM 1327 O O . CYS A 1 179 ? -14.281 -13.039 -9.242 1 79.75 179 CYS A O 1
ATOM 1329 N N . GLY A 1 180 ? -13.188 -14.711 -8.469 1 60.12 180 GLY A N 1
ATOM 1330 C CA . GLY A 1 180 ? -13.094 -15.531 -9.664 1 60.12 180 GLY A CA 1
ATOM 1331 C C . GLY A 1 180 ? -14.445 -15.945 -10.211 1 60.12 180 GLY A C 1
ATOM 1332 O O . GLY A 1 180 ? -15.453 -15.875 -9.5 1 60.12 180 GLY A O 1
ATOM 1333 N N . MET B 1 1 ? 56.875 28.75 32.125 1 25.92 1 MET B N 1
ATOM 1334 C CA . MET B 1 1 ? 55.438 28.984 32.25 1 25.92 1 MET B CA 1
ATOM 1335 C C . MET B 1 1 ? 54.812 29.391 30.891 1 25.92 1 MET B C 1
ATOM 1337 O O . MET B 1 1 ? 54.562 30.562 30.656 1 25.92 1 MET B O 1
ATOM 1341 N N . PRO B 1 2 ? 55.344 28.75 29.797 1 30.7 2 PRO B N 1
ATOM 1342 C CA . PRO B 1 2 ? 55.094 29.062 28.391 1 30.7 2 PRO B CA 1
ATOM 1343 C C . PRO B 1 2 ? 53.594 29.062 28.047 1 30.7 2 PRO B C 1
ATOM 1345 O O . PRO B 1 2 ? 52.844 28.328 28.656 1 30.7 2 PRO B O 1
ATOM 1348 N N . GLU B 1 3 ? 53.125 30.359 27.875 1 23.94 3 GLU B N 1
ATOM 1349 C CA . GLU B 1 3 ? 51.781 30.75 27.453 1 23.94 3 GLU B CA 1
ATOM 1350 C C . GLU B 1 3 ? 51.375 30.031 26.172 1 23.94 3 GLU B C 1
ATOM 1352 O O . GLU B 1 3 ? 52 30.219 25.125 1 23.94 3 GLU B O 1
ATOM 1357 N N . THR B 1 4 ? 51.344 28.703 26.281 1 25.17 4 THR B N 1
ATOM 1358 C CA . THR B 1 4 ? 50.906 27.938 25.141 1 25.17 4 THR B CA 1
ATOM 1359 C C . THR B 1 4 ? 49.562 28.469 24.609 1 25.17 4 THR B C 1
ATOM 1361 O O . THR B 1 4 ? 48.594 28.578 25.344 1 25.17 4 THR B O 1
ATOM 1364 N N . ARG B 1 5 ? 49.812 29.531 23.797 1 22.08 5 ARG B N 1
ATOM 1365 C CA . ARG B 1 5 ? 48.719 30.109 23.031 1 22.08 5 ARG B CA 1
ATOM 1366 C C . ARG B 1 5 ? 47.812 29.016 22.438 1 22.08 5 ARG B C 1
ATOM 1368 O O . ARG B 1 5 ? 48.281 28.125 21.734 1 22.08 5 ARG B O 1
ATOM 1375 N N . ARG B 1 6 ? 46.656 28.656 23.234 1 19.56 6 ARG B N 1
ATOM 1376 C CA . ARG B 1 6 ? 45.469 27.859 22.906 1 19.56 6 ARG B CA 1
ATOM 1377 C C . ARG B 1 6 ? 44.875 28.281 21.578 1 19.56 6 ARG B C 1
ATOM 1379 O O . ARG B 1 6 ? 44.25 29.344 21.469 1 19.56 6 ARG B O 1
ATOM 1386 N N . ARG B 1 7 ? 45.719 28.172 20.484 1 22.72 7 ARG B N 1
ATOM 1387 C CA . ARG B 1 7 ? 45.125 28.484 19.188 1 22.72 7 ARG B CA 1
ATOM 1388 C C . ARG B 1 7 ? 43.781 27.75 19.016 1 22.72 7 ARG B C 1
ATOM 1390 O O . ARG B 1 7 ? 43.75 26.516 19.078 1 22.72 7 ARG B O 1
ATOM 1397 N N . ALA B 1 8 ? 42.719 28.297 19.625 1 21.97 8 ALA B N 1
ATOM 1398 C CA . ALA B 1 8 ? 41.344 27.891 19.406 1 21.97 8 ALA B CA 1
ATOM 1399 C C . ALA B 1 8 ? 41.031 27.719 17.922 1 21.97 8 ALA B C 1
ATOM 1401 O O . ALA B 1 8 ? 41.094 28.672 17.156 1 21.97 8 ALA B O 1
ATOM 1402 N N . LEU B 1 9 ? 41.688 26.688 17.281 1 19.88 9 LEU B N 1
ATOM 1403 C CA . LEU B 1 9 ? 41.344 26.375 15.898 1 19.88 9 LEU B CA 1
ATOM 1404 C C . LEU B 1 9 ? 39.844 26.375 15.688 1 19.88 9 LEU B C 1
ATOM 1406 O O . LEU B 1 9 ? 39.125 25.562 16.281 1 19.88 9 LEU B O 1
ATOM 1410 N N . LEU B 1 10 ? 39.219 27.531 15.578 1 20.77 10 LEU B N 1
ATOM 1411 C CA . LEU B 1 10 ? 37.875 27.781 15.055 1 20.77 10 LEU B CA 1
ATOM 1412 C C . LEU B 1 10 ? 37.656 27.031 13.75 1 20.77 10 LEU B C 1
ATOM 1414 O O . LEU B 1 10 ? 38.188 27.391 12.711 1 20.77 10 LEU B O 1
ATOM 1418 N N . ALA B 1 11 ? 37.906 25.719 13.781 1 22.7 11 ALA B N 1
ATOM 1419 C CA . ALA B 1 11 ? 37.594 25.016 12.547 1 22.7 11 ALA B CA 1
ATOM 1420 C C . ALA B 1 11 ? 36.188 25.406 12.047 1 22.7 11 ALA B C 1
ATOM 1422 O O . ALA B 1 11 ? 35.219 25.328 12.797 1 22.7 11 ALA B O 1
ATOM 1423 N N . ALA B 1 12 ? 36.094 26.312 11.164 1 21.69 12 ALA B N 1
ATOM 1424 C CA . ALA B 1 12 ? 34.969 26.766 10.328 1 21.69 12 ALA B CA 1
ATOM 1425 C C . ALA B 1 12 ? 34.25 25.578 9.711 1 21.69 12 ALA B C 1
ATOM 1427 O O . ALA B 1 12 ? 34.812 24.844 8.898 1 21.69 12 ALA B O 1
ATOM 1428 N N . VAL B 1 13 ? 33.5 24.797 10.555 1 22 13 VAL B N 1
ATOM 1429 C CA . VAL B 1 13 ? 32.594 23.797 10.039 1 22 13 VAL B CA 1
ATOM 1430 C C . VAL B 1 13 ? 31.75 24.391 8.914 1 22 13 VAL B C 1
ATOM 1432 O O . VAL B 1 13 ? 30.984 25.328 9.125 1 22 13 VAL B O 1
ATOM 1435 N N . SER B 1 14 ? 32.375 24.672 7.809 1 24.05 14 SER B N 1
ATOM 1436 C CA . SER B 1 14 ? 31.578 25.031 6.645 1 24.05 14 SER B CA 1
ATOM 1437 C C . SER B 1 14 ? 30.453 24.031 6.43 1 24.05 14 SER B C 1
ATOM 1439 O O . SER B 1 14 ? 30.703 22.828 6.266 1 24.05 14 SER B O 1
ATOM 1441 N N . GLY B 1 15 ? 29.391 24.203 7.129 1 22.42 15 GLY B N 1
ATOM 1442 C CA . GLY B 1 15 ? 28.109 23.531 6.996 1 22.42 15 GLY B CA 1
ATOM 1443 C C . GLY B 1 15 ? 27.609 23.469 5.562 1 22.42 15 GLY B C 1
ATOM 1444 O O . GLY B 1 15 ? 27.125 24.469 5.023 1 22.42 15 GLY B O 1
ATOM 1445 N N . THR B 1 16 ? 28.422 22.844 4.68 1 23.66 16 THR B N 1
ATOM 1446 C CA . THR B 1 16 ? 27.844 22.688 3.354 1 23.66 16 THR B CA 1
ATOM 1447 C C . THR B 1 16 ? 26.469 22.047 3.439 1 23.66 16 THR B C 1
ATOM 1449 O O . THR B 1 16 ? 26.312 20.969 4.02 1 23.66 16 THR B O 1
ATOM 1452 N N . LEU B 1 17 ? 25.453 22.859 3.576 1 21.16 17 LEU B N 1
ATOM 1453 C CA . LEU B 1 17 ? 24.062 22.5 3.371 1 21.16 17 LEU B CA 1
ATOM 1454 C C . LEU B 1 17 ? 23.906 21.656 2.107 1 21.16 17 LEU B C 1
ATOM 1456 O O . LEU B 1 17 ? 24.047 22.172 0.995 1 21.16 17 LEU B O 1
ATOM 1460 N N . VAL B 1 18 ? 24.484 20.469 2.154 1 23.16 18 VAL B N 1
ATOM 1461 C CA . VAL B 1 18 ? 24.109 19.625 1.03 1 23.16 18 VAL B CA 1
ATOM 1462 C C . VAL B 1 18 ? 22.594 19.516 0.943 1 23.16 18 VAL B C 1
ATOM 1464 O O . VAL B 1 18 ? 21.938 19 1.859 1 23.16 18 VAL B O 1
ATOM 1467 N N . ALA B 1 19 ? 21.969 20.453 0.334 1 24.02 19 ALA B N 1
ATOM 1468 C CA . ALA B 1 19 ? 20.578 20.328 -0.083 1 24.02 19 ALA B CA 1
ATOM 1469 C C . ALA B 1 19 ? 20.328 18.969 -0.732 1 24.02 19 ALA B C 1
ATOM 1471 O O . ALA B 1 19 ? 20.844 18.688 -1.812 1 24.02 19 ALA B O 1
ATOM 1472 N N . VAL B 1 20 ? 20.406 17.984 0.07 1 24.53 20 VAL B N 1
ATOM 1473 C CA . VAL B 1 20 ? 19.922 16.734 -0.512 1 24.53 20 VAL B CA 1
ATOM 1474 C C . VAL B 1 20 ? 18.578 16.953 -1.188 1 24.53 20 VAL B C 1
ATOM 1476 O O . VAL B 1 20 ? 17.594 17.266 -0.524 1 24.53 20 VAL B O 1
ATOM 1479 N N . ALA B 1 21 ? 18.578 17.562 -2.381 1 24.75 21 ALA B N 1
ATOM 1480 C CA . ALA B 1 21 ? 17.375 17.5 -3.211 1 24.75 21 ALA B CA 1
ATOM 1481 C C . ALA B 1 21 ? 16.766 16.109 -3.197 1 24.75 21 ALA B C 1
ATOM 1483 O O . ALA B 1 21 ? 17.422 15.125 -3.564 1 24.75 21 ALA B O 1
ATOM 1484 N N . ALA B 1 22 ? 16.078 15.852 -2.211 1 31.03 22 ALA B N 1
ATOM 1485 C CA . ALA B 1 22 ? 15.219 14.68 -2.287 1 31.03 22 ALA B CA 1
ATOM 1486 C C . ALA B 1 22 ? 14.688 14.477 -3.707 1 31.03 22 ALA B C 1
ATOM 1488 O O . ALA B 1 22 ? 13.766 15.172 -4.137 1 31.03 22 ALA B O 1
ATOM 1489 N N . GLY B 1 23 ? 15.562 14.516 -4.691 1 28.06 23 GLY B N 1
ATOM 1490 C CA . GLY B 1 23 ? 15.211 14.289 -6.082 1 28.06 23 GLY B CA 1
ATOM 1491 C C . GLY B 1 23 ? 14.32 13.07 -6.277 1 28.06 23 GLY B C 1
ATOM 1492 O O . GLY B 1 23 ? 14.648 11.977 -5.809 1 28.06 23 GLY B O 1
ATOM 1493 N N . CYS B 1 24 ? 12.992 13.148 -6.137 1 33.91 24 CYS B N 1
ATOM 1494 C CA . CYS B 1 24 ? 12.195 12.148 -6.84 1 33.91 24 CYS B CA 1
ATOM 1495 C C . CYS B 1 24 ? 12.844 11.773 -8.172 1 33.91 24 CYS B C 1
ATOM 1497 O O . CYS B 1 24 ? 13.023 12.633 -9.039 1 33.91 24 CYS B O 1
ATOM 1499 N N . LEU B 1 25 ? 13.977 11.055 -8.109 1 30.83 25 LEU B N 1
ATOM 1500 C CA . LEU B 1 25 ? 14.5 10.594 -9.391 1 30.83 25 LEU B CA 1
ATOM 1501 C C . LEU B 1 25 ? 13.367 10.328 -10.375 1 30.83 25 LEU B C 1
ATOM 1503 O O . LEU B 1 25 ? 12.328 9.773 -10 1 30.83 25 LEU B O 1
ATOM 1507 N N . SER B 1 26 ? 13.164 11.195 -11.32 1 29.75 26 SER B N 1
ATOM 1508 C CA . SER B 1 26 ? 12.32 10.93 -12.477 1 29.75 26 SER B CA 1
ATOM 1509 C C . SER B 1 26 ? 12.484 9.5 -12.969 1 29.75 26 SER B C 1
ATOM 1511 O O . SER B 1 26 ? 13.602 9.023 -13.148 1 29.75 26 SER B O 1
ATOM 1513 N N . PRO B 1 27 ? 11.531 8.711 -12.734 1 32.88 27 PRO B N 1
ATOM 1514 C CA . PRO B 1 27 ? 11.688 7.383 -13.336 1 32.88 27 PRO B CA 1
ATOM 1515 C C . PRO B 1 27 ? 12.133 7.441 -14.789 1 32.88 27 PRO B C 1
ATOM 1517 O O . PRO B 1 27 ? 11.633 8.266 -15.562 1 32.88 27 PRO B O 1
ATOM 1520 N N . ALA B 1 28 ? 13.383 7.25 -15.109 1 34.97 28 ALA B N 1
ATOM 1521 C CA . ALA B 1 28 ? 13.758 6.961 -16.484 1 34.97 28 ALA B CA 1
ATOM 1522 C C . ALA B 1 28 ? 12.766 5.996 -17.141 1 34.97 28 ALA B C 1
ATOM 1524 O O . ALA B 1 28 ? 12.273 5.07 -16.484 1 34.97 28 ALA B O 1
ATOM 1525 N N . ASP B 1 29 ? 11.977 6.438 -18.094 1 37.31 29 ASP B N 1
ATOM 1526 C CA . ASP B 1 29 ? 11.148 5.645 -19 1 37.31 29 ASP B CA 1
ATOM 1527 C C . ASP B 1 29 ? 11.906 4.418 -19.5 1 37.31 29 ASP B C 1
ATOM 1529 O O . ASP B 1 29 ? 12.336 4.379 -20.656 1 37.31 29 ASP B O 1
ATOM 1533 N N . SER B 1 30 ? 12.828 3.889 -18.844 1 39.81 30 SER B N 1
ATOM 1534 C CA . SER B 1 30 ? 13.414 2.746 -19.531 1 39.81 30 SER B CA 1
ATOM 1535 C C . SER B 1 30 ? 12.461 1.555 -19.547 1 39.81 30 SER B C 1
ATOM 1537 O O . SER B 1 30 ? 12.062 1.061 -18.484 1 39.81 30 SER B O 1
ATOM 1539 N N . SER B 1 31 ? 11.828 1.438 -20.734 1 46.78 31 SER B N 1
ATOM 1540 C CA . SER B 1 31 ? 11.117 0.188 -20.984 1 46.78 31 SER B CA 1
ATOM 1541 C C . SER B 1 31 ? 11.953 -1.018 -20.578 1 46.78 31 SER B C 1
ATOM 1543 O O . SER B 1 31 ? 13.141 -1.104 -20.906 1 46.78 31 SER B O 1
ATOM 1545 N N . PRO B 1 32 ? 11.539 -1.668 -19.609 1 52.81 32 PRO B N 1
ATOM 1546 C CA . PRO B 1 32 ? 12.328 -2.852 -19.25 1 52.81 32 PRO B CA 1
ATOM 1547 C C . PRO B 1 32 ? 12.586 -3.766 -20.453 1 52.81 32 PRO B C 1
ATOM 1549 O O . PRO B 1 32 ? 11.789 -3.793 -21.391 1 52.81 32 PRO B O 1
ATOM 1552 N N . PRO B 1 33 ? 13.773 -4.32 -20.547 1 53.25 33 PRO B N 1
ATOM 1553 C CA . PRO B 1 33 ? 14.062 -5.266 -21.625 1 53.25 33 PRO B CA 1
ATOM 1554 C C . PRO B 1 33 ? 13.094 -6.449 -21.656 1 53.25 33 PRO B C 1
ATOM 1556 O O . PRO B 1 33 ? 12.516 -6.797 -20.625 1 53.25 33 PRO B O 1
ATOM 1559 N N . ALA B 1 34 ? 12.656 -7.035 -22.891 1 58.59 34 ALA B N 1
ATOM 1560 C CA . ALA B 1 34 ? 11.711 -8.094 -23.219 1 58.59 34 ALA B CA 1
ATOM 1561 C C . ALA B 1 34 ? 12.039 -9.383 -22.469 1 58.59 34 ALA B C 1
ATOM 1563 O O . ALA B 1 34 ? 11.148 -10.195 -22.203 1 58.59 34 ALA B O 1
ATOM 1564 N N . ASP B 1 35 ? 13.305 -9.602 -22.016 1 72.19 35 ASP B N 1
ATOM 1565 C CA . ASP B 1 35 ? 13.633 -10.859 -21.344 1 72.19 35 ASP B CA 1
ATOM 1566 C C . ASP B 1 35 ? 14.32 -10.609 -20 1 72.19 35 ASP B C 1
ATOM 1568 O O . ASP B 1 35 ? 15.508 -10.289 -19.953 1 72.19 35 ASP B O 1
ATOM 1572 N N . LEU B 1 36 ? 13.477 -10.688 -19.047 1 81.31 36 LEU B N 1
ATOM 1573 C CA . LEU B 1 36 ? 14.086 -10.516 -17.734 1 81.31 36 LEU B CA 1
ATOM 1574 C C . LEU B 1 36 ? 14.664 -11.828 -17.234 1 81.31 36 LEU B C 1
ATOM 1576 O O . LEU B 1 36 ? 14.078 -12.891 -17.438 1 81.31 36 LEU B O 1
ATOM 1580 N N . SER B 1 37 ? 15.859 -11.797 -16.719 1 83.88 37 SER B N 1
ATOM 1581 C CA . SER B 1 37 ? 16.453 -12.977 -16.094 1 83.88 37 SER B CA 1
ATOM 1582 C C . SER B 1 37 ? 15.664 -13.414 -14.867 1 83.88 37 SER B C 1
ATOM 1584 O O . SER B 1 37 ? 15.047 -12.586 -14.195 1 83.88 37 SER B O 1
ATOM 1586 N N . VAL B 1 38 ? 15.586 -14.734 -14.688 1 89.5 38 VAL B N 1
ATOM 1587 C CA . VAL B 1 38 ? 14.93 -15.297 -13.516 1 89.5 38 VAL B CA 1
ATOM 1588 C C . VAL B 1 38 ? 15.922 -16.156 -12.734 1 89.5 38 VAL B C 1
ATOM 1590 O O . VAL B 1 38 ? 16.656 -16.953 -13.32 1 89.5 38 VAL B O 1
ATOM 1593 N N . ARG B 1 39 ? 15.992 -15.945 -11.438 1 89.19 39 ARG B N 1
ATOM 1594 C CA . ARG B 1 39 ? 16.844 -16.781 -10.602 1 89.19 39 ARG B CA 1
ATOM 1595 C C . ARG B 1 39 ? 16.125 -17.188 -9.312 1 89.19 39 ARG B C 1
ATOM 1597 O O . ARG B 1 39 ? 15.203 -16.5 -8.875 1 89.19 39 ARG B O 1
ATOM 1604 N N . ALA B 1 40 ? 16.609 -18.297 -8.758 1 89.69 40 ALA B N 1
ATOM 1605 C CA . ALA B 1 40 ? 16.141 -18.672 -7.426 1 89.69 40 ALA B CA 1
ATOM 1606 C C . ALA B 1 40 ? 16.734 -17.766 -6.355 1 89.69 40 ALA B C 1
ATOM 1608 O O . ALA B 1 40 ? 17.875 -17.328 -6.461 1 89.69 40 ALA B O 1
ATOM 1609 N N . ILE B 1 41 ? 15.836 -17.484 -5.348 1 83.38 41 ILE B N 1
ATOM 1610 C CA . ILE B 1 41 ? 16.359 -16.641 -4.27 1 83.38 41 ILE B CA 1
ATOM 1611 C C . ILE B 1 41 ? 16.047 -17.281 -2.92 1 83.38 41 ILE B C 1
ATOM 1613 O O . ILE B 1 41 ? 15.117 -18.094 -2.812 1 83.38 41 ILE B O 1
ATOM 1617 N N . ASP B 1 42 ? 16.891 -16.859 -1.953 1 79.31 42 ASP B N 1
ATOM 1618 C CA . ASP B 1 42 ? 16.719 -17.391 -0.601 1 79.31 42 ASP B CA 1
ATOM 1619 C C . ASP B 1 42 ? 15.953 -16.391 0.275 1 79.31 42 ASP B C 1
ATOM 1621 O O . ASP B 1 42 ? 15.711 -15.258 -0.136 1 79.31 42 ASP B O 1
ATOM 1625 N N . ALA B 1 43 ? 15.594 -16.938 1.398 1 70.19 43 ALA B N 1
ATOM 1626 C CA . ALA B 1 43 ? 14.734 -16.203 2.318 1 70.19 43 ALA B CA 1
ATOM 1627 C C . ALA B 1 43 ? 15.375 -14.875 2.725 1 70.19 43 ALA B C 1
ATOM 1629 O O . ALA B 1 43 ? 14.672 -13.898 2.996 1 70.19 43 ALA B O 1
ATOM 1630 N N . ASP B 1 44 ? 16.641 -14.82 2.689 1 70.12 44 ASP B N 1
ATOM 1631 C CA . ASP B 1 44 ? 17.359 -13.633 3.162 1 70.12 44 ASP B CA 1
ATOM 1632 C C . ASP B 1 44 ? 17.109 -12.438 2.238 1 70.12 44 ASP B C 1
ATOM 1634 O O . ASP B 1 44 ? 17.219 -11.289 2.662 1 70.12 44 ASP B O 1
ATOM 1638 N N . GLU B 1 45 ? 16.812 -12.711 1.088 1 71.25 45 GLU B N 1
ATOM 1639 C CA . GLU B 1 45 ? 16.594 -11.641 0.121 1 71.25 45 GLU B CA 1
ATOM 1640 C C . GLU B 1 45 ? 15.242 -10.969 0.323 1 71.25 45 GLU B C 1
ATOM 1642 O O . GLU B 1 45 ? 15 -9.875 -0.2 1 71.25 45 GLU B O 1
ATOM 1647 N N . TYR B 1 46 ? 14.461 -11.609 1.181 1 67.38 46 TYR B N 1
ATOM 1648 C CA . TYR B 1 46 ? 13.148 -11.055 1.505 1 67.38 46 TYR B CA 1
ATOM 1649 C C . TYR B 1 46 ? 13.195 -10.289 2.824 1 67.38 46 TYR B C 1
ATOM 1651 O O . TYR B 1 46 ? 12.195 -9.695 3.236 1 67.38 46 TYR B O 1
ATOM 1659 N N . ARG B 1 47 ? 14.242 -10.289 3.389 1 61.06 47 ARG B N 1
ATOM 1660 C CA . ARG B 1 47 ? 14.305 -9.766 4.75 1 61.06 47 ARG B CA 1
ATOM 1661 C C . ARG B 1 47 ? 14.031 -8.266 4.77 1 61.06 47 ARG B C 1
ATOM 1663 O O . ARG B 1 47 ? 14.578 -7.52 3.957 1 61.06 47 ARG B O 1
ATOM 1670 N N . GLY B 1 48 ? 13.141 -7.953 5.645 1 62.06 48 GLY B N 1
ATOM 1671 C CA . GLY B 1 48 ? 12.797 -6.562 5.879 1 62.06 48 GLY B CA 1
ATOM 1672 C C . GLY B 1 48 ? 11.695 -6.059 4.969 1 62.06 48 GLY B C 1
ATOM 1673 O O . GLY B 1 48 ? 11.266 -4.906 5.078 1 62.06 48 GLY B O 1
ATOM 1674 N N . VAL B 1 49 ? 11.32 -6.973 4.059 1 67.25 49 VAL B N 1
ATOM 1675 C CA . VAL B 1 49 ? 10.227 -6.566 3.182 1 67.25 49 VAL B CA 1
ATOM 1676 C C . VAL B 1 49 ? 8.898 -6.691 3.922 1 67.25 49 VAL B C 1
ATOM 1678 O O . VAL B 1 49 ? 8.586 -7.75 4.473 1 67.25 49 VAL B O 1
ATOM 1681 N N . PRO B 1 50 ? 8.156 -5.625 3.969 1 68.06 50 PRO B N 1
ATOM 1682 C CA . PRO B 1 50 ? 6.871 -5.68 4.672 1 68.06 50 PRO B CA 1
ATOM 1683 C C . PRO B 1 50 ? 5.828 -6.52 3.938 1 68.06 50 PRO B C 1
ATOM 1685 O O . PRO B 1 50 ? 6.004 -6.832 2.756 1 68.06 50 PRO B O 1
ATOM 1688 N N . THR B 1 51 ? 4.902 -7.043 4.691 1 72.62 51 THR B N 1
ATOM 1689 C CA . THR B 1 51 ? 3.674 -7.578 4.117 1 72.62 51 THR B CA 1
ATOM 1690 C C . THR B 1 51 ? 2.543 -6.559 4.207 1 72.62 51 THR B C 1
ATOM 1692 O O . THR B 1 51 ? 2.596 -5.637 5.023 1 72.62 51 THR B O 1
ATOM 1695 N N . ALA B 1 52 ? 1.641 -6.754 3.277 1 73 52 ALA B N 1
ATOM 1696 C CA . ALA B 1 52 ? 0.617 -5.719 3.158 1 73 52 ALA B CA 1
ATOM 1697 C C . ALA B 1 52 ? -0.653 -6.113 3.906 1 73 52 ALA B C 1
ATOM 1699 O O . ALA B 1 52 ? -1.413 -5.254 4.352 1 73 52 ALA B O 1
ATOM 1700 N N . LEU B 1 53 ? -0.878 -7.398 3.963 1 72.38 53 LEU B N 1
ATOM 1701 C CA . LEU B 1 53 ? -2.121 -7.836 4.586 1 72.38 53 LEU B CA 1
ATOM 1702 C C . LEU B 1 53 ? -1.87 -8.336 6.004 1 72.38 53 LEU B C 1
ATOM 1704 O O . LEU B 1 53 ? -0.915 -9.078 6.246 1 72.38 53 LEU B O 1
ATOM 1708 N N . ASP B 1 54 ? -2.717 -7.922 6.879 1 65.69 54 ASP B N 1
ATOM 1709 C CA . ASP B 1 54 ? -2.586 -8.32 8.273 1 65.69 54 ASP B CA 1
ATOM 1710 C C . ASP B 1 54 ? -2.889 -9.805 8.453 1 65.69 54 ASP B C 1
ATOM 1712 O O . ASP B 1 54 ? -2.52 -10.406 9.461 1 65.69 54 ASP B O 1
ATOM 1716 N N . THR B 1 55 ? -3.561 -10.367 7.5 1 67.5 55 THR B N 1
ATOM 1717 C CA . THR B 1 55 ? -3.988 -11.758 7.637 1 67.5 55 THR B CA 1
ATOM 1718 C C . THR B 1 55 ? -2.848 -12.711 7.285 1 67.5 55 THR B C 1
ATOM 1720 O O . THR B 1 55 ? -2.959 -13.922 7.492 1 67.5 55 THR B O 1
ATOM 1723 N N . VAL B 1 56 ? -1.834 -12.133 6.746 1 72.38 56 VAL B N 1
ATOM 1724 C CA . VAL B 1 56 ? -0.692 -12.977 6.414 1 72.38 56 VAL B CA 1
ATOM 1725 C C . VAL B 1 56 ? 0.475 -12.656 7.348 1 72.38 56 VAL B C 1
ATOM 1727 O O . VAL B 1 56 ? 0.531 -11.578 7.934 1 72.38 56 VAL B O 1
ATOM 1730 N N . PRO B 1 57 ? 1.271 -13.664 7.613 1 64.88 57 PRO B N 1
ATOM 1731 C CA . PRO B 1 57 ? 2.445 -13.391 8.445 1 64.88 57 PRO B CA 1
ATOM 1732 C C . PRO B 1 57 ? 3.334 -12.289 7.867 1 64.88 57 PRO B C 1
ATOM 1734 O O . PRO B 1 57 ? 3.371 -12.094 6.652 1 64.88 57 PRO B O 1
ATOM 1737 N N . ASP B 1 58 ? 3.916 -11.594 8.836 1 62.56 58 ASP B N 1
ATOM 1738 C CA . ASP B 1 58 ? 4.875 -10.586 8.398 1 62.56 58 ASP B CA 1
ATOM 1739 C C . ASP B 1 58 ? 5.949 -11.195 7.504 1 62.56 58 ASP B C 1
ATOM 1741 O O . ASP B 1 58 ? 6.344 -12.344 7.691 1 62.56 58 ASP B O 1
ATOM 1745 N N . GLY B 1 59 ? 6.262 -10.469 6.488 1 54.72 59 GLY B N 1
ATOM 1746 C CA . GLY B 1 59 ? 7.266 -10.93 5.535 1 54.72 59 GLY B CA 1
ATOM 1747 C C . GLY B 1 59 ? 8.531 -11.438 6.203 1 54.72 59 GLY B C 1
ATOM 1748 O O . GLY B 1 59 ? 9.117 -12.422 5.758 1 54.72 59 GLY B O 1
ATOM 1749 N N . ALA B 1 60 ? 8.844 -10.75 7.191 1 57.78 60 ALA B N 1
ATOM 1750 C CA . ALA B 1 60 ? 10.047 -11.18 7.898 1 57.78 60 ALA B CA 1
ATOM 1751 C C . ALA B 1 60 ? 9.859 -12.578 8.492 1 57.78 60 ALA B C 1
ATOM 1753 O O . ALA B 1 60 ? 10.828 -13.328 8.641 1 57.78 60 ALA B O 1
ATOM 1754 N N . ASP B 1 61 ? 8.68 -12.875 8.734 1 65.38 61 ASP B N 1
ATOM 1755 C CA . ASP B 1 61 ? 8.414 -14.164 9.367 1 65.38 61 ASP B CA 1
ATOM 1756 C C . ASP B 1 61 ? 7.922 -15.188 8.344 1 65.38 61 ASP B C 1
ATOM 1758 O O . ASP B 1 61 ? 7.812 -16.375 8.648 1 65.38 61 ASP B O 1
ATOM 1762 N N . ALA B 1 62 ? 7.68 -14.539 7.195 1 64.62 62 ALA B N 1
ATOM 1763 C CA . ALA B 1 62 ? 7.23 -15.453 6.152 1 64.62 62 ALA B CA 1
ATOM 1764 C C . ALA B 1 62 ? 8.391 -16.312 5.633 1 64.62 62 ALA B C 1
ATOM 1766 O O . ALA B 1 62 ? 9.492 -15.797 5.406 1 64.62 62 ALA B O 1
ATOM 1767 N N . THR B 1 63 ? 8.312 -17.609 5.699 1 80.25 63 THR B N 1
ATOM 1768 C CA . THR B 1 63 ? 9.266 -18.531 5.094 1 80.25 63 THR B CA 1
ATOM 1769 C C . THR B 1 63 ? 8.672 -19.188 3.844 1 80.25 63 THR B C 1
ATOM 1771 O O . THR B 1 63 ? 8.062 -20.25 3.92 1 80.25 63 THR B O 1
ATOM 1774 N N . PRO B 1 64 ? 8.906 -18.516 2.719 1 88.25 64 PRO B N 1
ATOM 1775 C CA . PRO B 1 64 ? 8.359 -19.109 1.495 1 88.25 64 PRO B CA 1
ATOM 1776 C C . PRO B 1 64 ? 8.992 -20.453 1.155 1 88.25 64 PRO B C 1
ATOM 1778 O O . PRO B 1 64 ? 10.18 -20.656 1.412 1 88.25 64 PRO B O 1
ATOM 1781 N N . PHE B 1 65 ? 8.18 -21.375 0.587 1 92.06 65 PHE B N 1
ATOM 1782 C CA . PHE B 1 65 ? 8.727 -22.688 0.239 1 92.06 65 PHE B CA 1
ATOM 1783 C C . PHE B 1 65 ? 9.617 -22.594 -0.992 1 92.06 65 PHE B C 1
ATOM 1785 O O . PHE B 1 65 ? 10.422 -23.484 -1.254 1 92.06 65 PHE B O 1
ATOM 1792 N N . THR B 1 66 ? 9.406 -21.531 -1.792 1 91.94 66 THR B N 1
ATOM 1793 C CA . THR B 1 66 ? 10.273 -21.234 -2.924 1 91.94 66 THR B CA 1
ATOM 1794 C C . THR B 1 66 ? 10.305 -19.734 -3.197 1 91.94 66 THR B C 1
ATOM 1796 O O . THR B 1 66 ? 9.43 -19 -2.74 1 91.94 66 THR B O 1
ATOM 1799 N N . GLY B 1 67 ? 11.398 -19.297 -3.832 1 93.31 67 GLY B N 1
ATOM 1800 C CA . GLY B 1 67 ? 11.555 -17.891 -4.18 1 93.31 67 GLY B CA 1
ATOM 1801 C C . GLY B 1 67 ? 12.203 -17.672 -5.531 1 93.31 67 GLY B C 1
ATOM 1802 O O . GLY B 1 67 ? 13.062 -18.453 -5.945 1 93.31 67 GLY B O 1
ATOM 1803 N N . PHE B 1 68 ? 11.75 -16.625 -6.164 1 93.94 68 PHE B N 1
ATOM 1804 C CA . PHE B 1 68 ? 12.305 -16.281 -7.469 1 93.94 68 PHE B CA 1
ATOM 1805 C C . PHE B 1 68 ? 12.656 -14.797 -7.531 1 93.94 68 PHE B C 1
ATOM 1807 O O . PHE B 1 68 ? 11.898 -13.953 -7.043 1 93.94 68 PHE B O 1
ATOM 1814 N N . GLY B 1 69 ? 13.766 -14.539 -8.078 1 93.25 69 GLY B N 1
ATOM 1815 C CA . GLY B 1 69 ? 14.125 -13.188 -8.477 1 93.25 69 GLY B CA 1
ATOM 1816 C C . GLY B 1 69 ? 13.922 -12.922 -9.953 1 93.25 69 GLY B C 1
ATOM 1817 O O . GLY B 1 69 ? 14.344 -13.727 -10.789 1 93.25 69 GLY B O 1
ATOM 1818 N N . ILE B 1 70 ? 13.258 -11.938 -10.227 1 93.88 70 ILE B N 1
ATOM 1819 C CA . ILE B 1 70 ? 12.938 -11.602 -11.609 1 93.88 70 ILE B CA 1
ATOM 1820 C C . ILE B 1 70 ? 13.617 -10.281 -11.984 1 93.88 70 ILE B C 1
ATOM 1822 O O . ILE B 1 70 ? 13.359 -9.25 -11.367 1 93.88 70 ILE B O 1
ATOM 1826 N N . GLY B 1 71 ? 14.461 -10.32 -13.07 1 91.25 71 GLY B N 1
ATOM 1827 C CA . GLY B 1 71 ? 15.203 -9.141 -13.508 1 91.25 71 GLY B CA 1
ATOM 1828 C C . GLY B 1 71 ? 16.547 -8.992 -12.805 1 91.25 71 GLY B C 1
ATOM 1829 O O . GLY B 1 71 ? 16.922 -9.828 -11.984 1 91.25 71 GLY B O 1
ATOM 1830 N N . GLU B 1 72 ? 17.156 -7.949 -13.156 1 83.31 72 GLU B N 1
ATOM 1831 C CA . GLU B 1 72 ? 18.484 -7.715 -12.594 1 83.31 72 GLU B CA 1
ATOM 1832 C C . GLU B 1 72 ? 18.469 -6.578 -11.578 1 83.31 72 GLU B C 1
ATOM 1834 O O . GLU B 1 72 ? 17.781 -5.574 -11.773 1 83.31 72 GLU B O 1
ATOM 1839 N N . GLU B 1 73 ? 19.094 -6.918 -10.492 1 76.12 73 GLU B N 1
ATOM 1840 C CA . GLU B 1 73 ? 19.234 -5.887 -9.469 1 76.12 73 GLU B CA 1
ATOM 1841 C C . GLU B 1 73 ? 20.125 -4.75 -9.953 1 76.12 73 GLU B C 1
ATOM 1843 O O . GLU B 1 73 ? 21.172 -4.992 -10.57 1 76.12 73 GLU B O 1
ATOM 1848 N N . ARG B 1 74 ? 19.578 -3.582 -9.766 1 66.19 74 ARG B N 1
ATOM 1849 C CA . ARG B 1 74 ? 20.438 -2.441 -10.086 1 66.19 74 ARG B CA 1
ATOM 1850 C C . ARG B 1 74 ? 21.406 -2.141 -8.945 1 66.19 74 ARG B C 1
ATOM 1852 O O . ARG B 1 74 ? 21.047 -2.293 -7.773 1 66.19 74 ARG B O 1
ATOM 1859 N N . THR B 1 75 ? 22.688 -2.275 -9.102 1 59.44 75 THR B N 1
ATOM 1860 C CA . THR B 1 75 ? 23.719 -2.125 -8.086 1 59.44 75 THR B CA 1
ATOM 1861 C C . THR B 1 75 ? 24.141 -0.664 -7.949 1 59.44 75 THR B C 1
ATOM 1863 O O . THR B 1 75 ? 24.938 -0.318 -7.07 1 59.44 75 THR B O 1
ATOM 1866 N N . ASP B 1 76 ? 23.703 0.076 -8.711 1 55.81 76 ASP B N 1
ATOM 1867 C CA . ASP B 1 76 ? 24.25 1.425 -8.57 1 55.81 76 ASP B CA 1
ATOM 1868 C C . ASP B 1 76 ? 23.594 2.16 -7.402 1 55.81 76 ASP B C 1
ATOM 1870 O O . ASP B 1 76 ? 22.516 1.775 -6.941 1 55.81 76 ASP B O 1
ATOM 1874 N N . GLU B 1 77 ? 24.281 3.174 -6.906 1 50.53 77 GLU B N 1
ATOM 1875 C CA . GLU B 1 77 ? 23.906 4.062 -5.805 1 50.53 77 GLU B CA 1
ATOM 1876 C C . GLU B 1 77 ? 22.562 4.73 -6.059 1 50.53 77 GLU B C 1
ATOM 1878 O O . GLU B 1 77 ? 22.312 5.238 -7.152 1 50.53 77 GLU B O 1
ATOM 1883 N N . GLY B 1 78 ? 21.688 4.812 -5.172 1 54.19 78 GLY B N 1
ATOM 1884 C CA . GLY B 1 78 ? 20.375 5.449 -5.285 1 54.19 78 GLY B CA 1
ATOM 1885 C C . GLY B 1 78 ? 19.328 4.539 -5.879 1 54.19 78 GLY B C 1
ATOM 1886 O O . GLY B 1 78 ? 18.281 5.008 -6.34 1 54.19 78 GLY B O 1
ATOM 1887 N N . ASP B 1 79 ? 19.75 3.227 -5.93 1 62.19 79 ASP B N 1
ATOM 1888 C CA . ASP B 1 79 ? 19.031 2.178 -6.652 1 62.19 79 ASP B CA 1
ATOM 1889 C C . ASP B 1 79 ? 17.672 1.916 -6.039 1 62.19 79 ASP B C 1
ATOM 1891 O O . ASP B 1 79 ? 17.5 2.012 -4.82 1 62.19 79 ASP B O 1
ATOM 1895 N N . ASP B 1 80 ? 16.75 1.829 -6.895 1 70.06 80 ASP B N 1
ATOM 1896 C CA . ASP B 1 80 ? 15.359 1.531 -6.598 1 70.06 80 ASP B CA 1
ATOM 1897 C C . ASP B 1 80 ? 15.219 0.176 -5.906 1 70.06 80 ASP B C 1
ATOM 1899 O O . ASP B 1 80 ? 15.719 -0.835 -6.406 1 70.06 80 ASP B O 1
ATOM 1903 N N . PRO B 1 81 ? 14.797 0.273 -4.637 1 85 81 PRO B N 1
ATOM 1904 C CA . PRO B 1 81 ? 14.555 -1.027 -4.008 1 85 81 PRO B CA 1
ATOM 1905 C C . PRO B 1 81 ? 13.641 -1.924 -4.84 1 85 81 PRO B C 1
ATOM 1907 O O . PRO B 1 81 ? 12.836 -1.427 -5.633 1 85 81 PRO B O 1
ATOM 1910 N N . PRO B 1 82 ? 13.945 -3.227 -4.738 1 90.19 82 PRO B N 1
ATOM 1911 C CA . PRO B 1 82 ? 13.031 -4.125 -5.445 1 90.19 82 PRO B CA 1
ATOM 1912 C C . PRO B 1 82 ? 11.633 -4.156 -4.824 1 90.19 82 PRO B C 1
ATOM 1914 O O . PRO B 1 82 ? 11.438 -3.648 -3.717 1 90.19 82 PRO B O 1
ATOM 1917 N N . HIS B 1 83 ? 10.719 -4.66 -5.609 1 93.12 83 HIS B N 1
ATOM 1918 C CA . HIS B 1 83 ? 9.375 -4.914 -5.105 1 93.12 83 HIS B CA 1
ATOM 1919 C C . HIS B 1 83 ? 9.148 -6.398 -4.859 1 93.12 83 HIS B C 1
ATOM 1921 O O . HIS B 1 83 ? 9.461 -7.23 -5.715 1 93.12 83 HIS B O 1
ATOM 1927 N N . CYS B 1 84 ? 8.523 -6.754 -3.758 1 92.69 84 CYS B N 1
ATOM 1928 C CA . CYS B 1 84 ? 8.266 -8.156 -3.436 1 92.69 84 CYS B CA 1
ATOM 1929 C C . CYS B 1 84 ? 6.789 -8.492 -3.625 1 92.69 84 CYS B C 1
ATOM 1931 O O . CYS B 1 84 ? 5.914 -7.707 -3.262 1 92.69 84 CYS B O 1
ATOM 1933 N N . VAL B 1 85 ? 6.582 -9.633 -4.195 1 94.75 85 VAL B N 1
ATOM 1934 C CA . VAL B 1 85 ? 5.238 -10.195 -4.297 1 94.75 85 VAL B CA 1
ATOM 1935 C C . VAL B 1 85 ? 5.18 -11.539 -3.576 1 94.75 85 VAL B C 1
ATOM 1937 O O . VAL B 1 85 ? 5.965 -12.438 -3.869 1 94.75 85 VAL B O 1
ATOM 1940 N N . TRP B 1 86 ? 4.242 -11.641 -2.705 1 93.88 86 TRP B N 1
ATOM 1941 C CA . TRP B 1 86 ? 3.961 -12.891 -2.008 1 93.88 86 TRP B CA 1
ATOM 1942 C C . TRP B 1 86 ? 2.654 -13.508 -2.498 1 93.88 86 TRP B C 1
ATOM 1944 O O . TRP B 1 86 ? 1.622 -12.836 -2.543 1 93.88 86 TRP B O 1
ATOM 1954 N N . VAL B 1 87 ? 2.721 -14.734 -2.846 1 95.06 87 VAL B N 1
ATOM 1955 C CA . VAL B 1 87 ? 1.512 -15.477 -3.184 1 95.06 87 VAL B CA 1
ATOM 1956 C C . VAL B 1 87 ? 1.249 -16.547 -2.125 1 95.06 87 VAL B C 1
ATOM 1958 O O . VAL B 1 87 ? 2.109 -17.391 -1.856 1 95.06 87 VAL B O 1
ATOM 1961 N N . TRP B 1 88 ? 0.044 -16.484 -1.61 1 94.31 88 TRP B N 1
ATOM 1962 C CA . TRP B 1 88 ? -0.313 -17.359 -0.501 1 94.31 88 TRP B CA 1
ATOM 1963 C C . TRP B 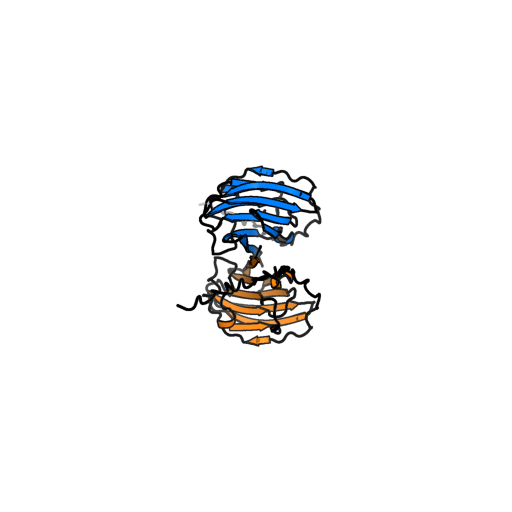1 88 ? -1.449 -18.297 -0.895 1 94.31 88 TRP B C 1
ATOM 1965 O O . TRP B 1 88 ? -2.414 -17.875 -1.54 1 94.31 88 TRP B O 1
ATOM 1975 N N . ASN B 1 89 ? -1.335 -19.578 -0.468 1 95.69 89 ASN B N 1
ATOM 1976 C CA . ASN B 1 89 ? -2.475 -20.484 -0.385 1 95.69 89 ASN B CA 1
ATOM 1977 C C . ASN B 1 89 ? -3.105 -20.469 1.005 1 95.69 89 ASN B C 1
ATOM 1979 O O . ASN B 1 89 ? -2.68 -21.203 1.895 1 95.69 89 ASN B O 1
ATOM 1983 N N . ALA B 1 90 ? -4.078 -19.641 1.116 1 92.62 90 ALA B N 1
ATOM 1984 C CA . ALA B 1 90 ? -4.746 -19.531 2.41 1 92.62 90 ALA B CA 1
ATOM 1985 C C . ALA B 1 90 ? -5.938 -20.484 2.498 1 92.62 90 ALA B C 1
ATOM 1987 O O . ALA B 1 90 ? -7.043 -20.078 2.861 1 92.62 90 ALA B O 1
ATOM 1988 N N . THR B 1 91 ? -5.734 -21.656 2.111 1 92.56 91 THR B N 1
ATOM 1989 C CA . THR B 1 91 ? -6.742 -22.703 2.199 1 92.56 91 THR B CA 1
ATOM 1990 C C . THR B 1 91 ? -6.188 -23.922 2.939 1 92.56 91 THR B C 1
ATOM 1992 O O . THR B 1 91 ? -4.992 -23.984 3.244 1 92.56 91 THR B O 1
ATOM 1995 N N . ASP B 1 92 ? -7.043 -24.891 3.209 1 93.75 92 ASP B N 1
ATOM 1996 C CA . ASP B 1 92 ? -6.645 -26.062 3.988 1 93.75 92 ASP B CA 1
ATOM 1997 C C . ASP B 1 92 ? -6.293 -27.234 3.078 1 93.75 92 ASP B C 1
ATOM 1999 O O . ASP B 1 92 ? -6.164 -28.375 3.543 1 93.75 92 ASP B O 1
ATOM 2003 N N . ARG B 1 93 ? -6.109 -27.047 1.822 1 94.94 93 ARG B N 1
ATOM 2004 C CA . ARG B 1 93 ? -5.75 -28.094 0.887 1 94.94 93 ARG B CA 1
ATOM 2005 C C . ARG B 1 93 ? -4.59 -27.672 -0.004 1 94.94 93 ARG B C 1
ATOM 2007 O O . ARG B 1 93 ? -4.371 -26.484 -0.221 1 94.94 93 ARG B O 1
ATOM 2014 N N . GLU B 1 94 ? -3.943 -28.656 -0.438 1 96.31 94 GLU B N 1
ATOM 2015 C CA . GLU B 1 94 ? -2.9 -28.406 -1.43 1 96.31 94 GLU B CA 1
ATOM 2016 C C . GLU B 1 94 ? -3.492 -27.891 -2.738 1 96.31 94 GLU B C 1
ATOM 2018 O O . GLU B 1 94 ? -4.535 -28.375 -3.188 1 96.31 94 GLU B O 1
ATOM 2023 N N . ARG B 1 95 ? -2.797 -26.938 -3.324 1 95.19 95 ARG B N 1
ATOM 2024 C CA . ARG B 1 95 ? -3.268 -26.344 -4.574 1 95.19 95 ARG B CA 1
ATOM 2025 C C . ARG B 1 95 ? -2.123 -26.188 -5.57 1 95.19 95 ARG B C 1
ATOM 2027 O O . ARG B 1 95 ? -1.016 -25.797 -5.188 1 95.19 95 ARG B O 1
ATOM 2034 N N . GLU B 1 96 ? -2.439 -26.484 -6.777 1 96.88 96 GLU B N 1
ATOM 2035 C CA . GLU B 1 96 ? -1.561 -26.078 -7.871 1 96.88 96 GLU B CA 1
ATOM 2036 C C . GLU B 1 96 ? -1.965 -24.719 -8.438 1 96.88 96 GLU B C 1
ATOM 2038 O O . GLU B 1 96 ? -3.09 -24.547 -8.906 1 96.88 96 GLU B O 1
ATOM 2043 N N . LEU B 1 97 ? -1.075 -23.781 -8.344 1 97.62 97 LEU B N 1
ATOM 2044 C CA . LEU B 1 97 ? -1.314 -22.438 -8.867 1 97.62 97 LEU B CA 1
ATOM 2045 C C . LEU B 1 97 ? -0.297 -22.094 -9.945 1 97.62 97 LEU B C 1
ATOM 2047 O O . LEU B 1 97 ? 0.891 -22.391 -9.812 1 97.62 97 LEU B O 1
ATOM 2051 N N . THR B 1 98 ? -0.787 -21.516 -11.031 1 97.81 98 THR B N 1
ATOM 2052 C CA . THR B 1 98 ? 0.106 -20.906 -12 1 97.81 98 THR B CA 1
ATOM 2053 C C . THR B 1 98 ? 0.268 -19.406 -11.711 1 97.81 98 THR B C 1
ATOM 2055 O O . THR B 1 98 ? -0.721 -18.688 -11.602 1 97.81 98 THR B O 1
ATOM 2058 N N . VAL B 1 99 ? 1.519 -19.031 -11.539 1 97.94 99 VAL B N 1
ATOM 2059 C CA . VAL B 1 99 ? 1.828 -17.625 -11.289 1 97.94 99 VAL B CA 1
ATOM 2060 C C . VAL B 1 99 ? 2.572 -17.031 -12.484 1 97.94 99 VAL B C 1
ATOM 2062 O O . VAL B 1 99 ? 3.545 -17.625 -12.969 1 97.94 99 VAL B O 1
ATOM 2065 N N . GLY B 1 100 ? 2.07 -15.938 -12.961 1 98 100 GLY B N 1
ATOM 2066 C CA . GLY B 1 100 ? 2.686 -15.266 -14.094 1 98 100 GLY B CA 1
ATOM 2067 C C . GLY B 1 100 ? 2.92 -13.781 -13.859 1 98 100 GLY B C 1
ATOM 2068 O O . GLY B 1 100 ? 2.135 -13.133 -13.164 1 98 100 GLY B O 1
ATOM 2069 N N . PHE B 1 101 ? 4.02 -13.258 -14.406 1 97.88 101 PHE B N 1
ATOM 2070 C CA . PHE B 1 101 ? 4.336 -11.836 -14.445 1 97.88 101 PHE B CA 1
ATOM 2071 C C . PHE B 1 101 ? 4.512 -11.352 -15.875 1 97.88 101 PHE B C 1
ATOM 2073 O O . PHE B 1 101 ? 5.215 -11.984 -16.672 1 97.88 101 PHE B O 1
ATOM 2080 N N . GLU B 1 102 ? 3.832 -10.281 -16.203 1 97.19 102 GLU B N 1
ATOM 2081 C CA . GLU B 1 102 ? 3.955 -9.648 -17.5 1 97.19 102 GLU B CA 1
ATOM 2082 C C . GLU B 1 102 ? 4.344 -8.18 -17.375 1 97.19 102 GLU B C 1
ATOM 2084 O O . GLU B 1 102 ? 3.859 -7.48 -16.484 1 97.19 102 GLU B O 1
ATOM 2089 N N . THR B 1 103 ? 5.191 -7.723 -18.188 1 95.12 103 THR B N 1
ATOM 2090 C CA . THR B 1 103 ? 5.531 -6.309 -18.312 1 95.12 103 THR B CA 1
ATOM 2091 C C . THR B 1 103 ? 5.777 -5.941 -19.766 1 95.12 103 THR B C 1
ATOM 2093 O O . THR B 1 103 ? 6.379 -6.719 -20.516 1 95.12 103 THR B O 1
ATOM 2096 N N . ASP B 1 104 ? 5.199 -4.746 -20.203 1 91 104 ASP B N 1
ATOM 2097 C CA . ASP B 1 104 ? 5.332 -4.25 -21.562 1 91 104 ASP B CA 1
ATOM 2098 C C . ASP B 1 104 ? 4.883 -5.297 -22.578 1 91 104 ASP B C 1
ATOM 2100 O O . ASP B 1 104 ? 5.574 -5.555 -23.562 1 91 104 ASP B O 1
ATOM 2104 N N . ALA B 1 105 ? 3.82 -6.027 -22.234 1 88.62 105 ALA B N 1
ATOM 2105 C CA . ALA B 1 105 ? 3.145 -6.996 -23.094 1 88.62 105 ALA B CA 1
ATOM 2106 C C . ALA B 1 105 ? 3.996 -8.25 -23.281 1 88.62 105 ALA B C 1
ATOM 2108 O O . ALA B 1 105 ? 3.748 -9.039 -24.203 1 88.62 105 ALA B O 1
ATOM 2109 N N . ASN B 1 106 ? 4.961 -8.414 -22.406 1 93.5 106 ASN B N 1
ATOM 2110 C CA . ASN B 1 106 ? 5.777 -9.625 -22.438 1 93.5 106 ASN B CA 1
ATOM 2111 C C . ASN B 1 106 ? 5.652 -10.422 -21.141 1 93.5 106 ASN B C 1
ATOM 2113 O O . ASN B 1 106 ? 5.699 -9.852 -20.047 1 93.5 106 ASN B O 1
ATOM 2117 N N . THR B 1 107 ? 5.52 -11.703 -21.391 1 95.12 107 THR B N 1
ATOM 2118 C CA . THR B 1 107 ? 5.594 -12.586 -20.234 1 95.12 107 THR B CA 1
ATOM 2119 C C . THR B 1 107 ? 7.039 -12.766 -19.781 1 95.12 107 THR B C 1
ATOM 2121 O O . THR B 1 107 ? 7.883 -13.234 -20.547 1 95.12 107 THR B O 1
ATOM 2124 N N . VAL B 1 108 ? 7.324 -12.461 -18.531 1 95.88 108 VAL B N 1
ATOM 2125 C CA . VAL B 1 108 ? 8.711 -12.508 -18.078 1 95.88 108 VAL B CA 1
ATOM 2126 C C . VAL B 1 108 ? 8.883 -13.664 -17.078 1 95.88 108 VAL B C 1
ATOM 2128 O O . VAL B 1 108 ? 10.008 -14.047 -16.766 1 95.88 108 VAL B O 1
ATOM 2131 N N . PHE B 1 109 ? 7.844 -14.203 -16.609 1 95.94 109 PHE B N 1
ATOM 2132 C CA . PHE B 1 109 ? 7.836 -15.352 -15.711 1 95.94 109 PHE B CA 1
ATOM 2133 C C . PHE B 1 109 ? 6.492 -16.062 -15.75 1 95.94 109 PHE B C 1
ATOM 2135 O O . PHE B 1 109 ? 5.441 -15.414 -15.766 1 95.94 109 PHE B O 1
ATOM 2142 N N . GLU B 1 110 ? 6.512 -17.297 -15.773 1 96.94 110 GLU B N 1
ATOM 2143 C CA . GLU B 1 110 ? 5.32 -18.125 -15.602 1 96.94 110 GLU B CA 1
ATOM 2144 C C . GLU B 1 110 ? 5.684 -19.516 -15.117 1 96.94 110 GLU B C 1
ATOM 2146 O O . GLU B 1 110 ? 6.477 -20.219 -15.75 1 96.94 110 GLU B O 1
ATOM 2151 N N . ARG B 1 111 ? 5.125 -19.922 -13.984 1 96.94 111 ARG B N 1
ATOM 2152 C CA . ARG B 1 111 ? 5.371 -21.25 -13.445 1 96.94 111 ARG B CA 1
ATOM 2153 C C . ARG B 1 111 ? 4.137 -21.781 -12.727 1 96.94 111 ARG B C 1
ATOM 2155 O O . ARG B 1 111 ? 3.426 -21.031 -12.062 1 96.94 111 ARG B O 1
ATOM 2162 N N . SER B 1 112 ? 3.889 -23.031 -12.891 1 97.25 112 SER B N 1
ATOM 2163 C CA . SER B 1 112 ? 2.938 -23.734 -12.039 1 97.25 112 SER B CA 1
ATOM 2164 C C . SER B 1 112 ? 3.619 -24.281 -10.789 1 97.25 112 SER B C 1
ATOM 2166 O O . SER B 1 112 ? 4.641 -24.969 -10.883 1 97.25 112 SER B O 1
ATOM 2168 N N . LEU B 1 113 ? 3.107 -23.922 -9.625 1 97.75 113 LEU B N 1
ATOM 2169 C CA . LEU B 1 113 ? 3.68 -24.328 -8.344 1 97.75 113 LEU B CA 1
ATOM 2170 C C . LEU B 1 113 ? 2.639 -25.031 -7.477 1 97.75 113 LEU B C 1
ATOM 2172 O O . LEU B 1 113 ? 1.46 -24.672 -7.5 1 97.75 113 LEU B O 1
ATOM 2176 N N . THR B 1 114 ? 3.078 -25.969 -6.805 1 97.75 114 THR B N 1
ATOM 2177 C CA . THR B 1 114 ? 2.207 -26.641 -5.852 1 97.75 114 THR B CA 1
ATOM 2178 C C . THR B 1 114 ? 2.389 -26.062 -4.449 1 97.75 114 THR B C 1
ATOM 2180 O O . THR B 1 114 ? 3.488 -26.094 -3.893 1 97.75 114 THR B O 1
ATOM 2183 N N . PHE B 1 115 ? 1.309 -25.531 -3.896 1 96.19 115 PHE B N 1
ATOM 2184 C CA . PHE B 1 115 ? 1.306 -24.906 -2.576 1 96.19 115 PHE B CA 1
ATOM 2185 C C . PHE B 1 115 ? 0.671 -25.844 -1.547 1 96.19 115 PHE B C 1
ATOM 2187 O O . PHE B 1 115 ? -0.476 -26.266 -1.708 1 96.19 115 PHE B O 1
ATOM 2194 N N . ALA B 1 116 ? 1.472 -26.156 -0.486 1 96.12 116 ALA B N 1
ATOM 2195 C CA . ALA B 1 116 ? 0.843 -26.766 0.681 1 96.12 116 ALA B CA 1
ATOM 2196 C C . ALA B 1 116 ? -0.129 -25.797 1.351 1 96.12 116 ALA B C 1
ATOM 2198 O O . ALA B 1 116 ? -0.123 -24.594 1.057 1 96.12 116 ALA B O 1
ATOM 2199 N N . PRO B 1 117 ? -1.066 -26.375 2.188 1 94.31 117 PRO B N 1
ATOM 2200 C CA . PRO B 1 117 ? -1.935 -25.469 2.951 1 94.31 117 PRO B CA 1
ATOM 2201 C C . PRO B 1 117 ? -1.153 -24.406 3.715 1 94.31 117 PRO B C 1
ATOM 2203 O O . PRO B 1 117 ? -0.122 -24.703 4.324 1 94.31 117 PRO B O 1
ATOM 2206 N N . ASP B 1 118 ? -1.581 -23.125 3.562 1 91.25 118 ASP B N 1
ATOM 2207 C CA . ASP B 1 118 ? -1.082 -21.984 4.305 1 91.25 118 ASP B CA 1
ATOM 2208 C C . ASP B 1 118 ? 0.355 -21.641 3.91 1 91.25 118 ASP B C 1
ATOM 2210 O O . ASP B 1 118 ? 1.042 -20.906 4.609 1 91.25 118 ASP B O 1
ATOM 2214 N N . ALA B 1 119 ? 0.817 -22.188 2.793 1 92.44 119 ALA B N 1
ATOM 2215 C CA . ALA B 1 119 ? 2.176 -21.922 2.326 1 92.44 119 ALA B CA 1
ATOM 2216 C C . ALA B 1 119 ? 2.219 -20.688 1.423 1 92.44 119 ALA B C 1
ATOM 2218 O O . ALA B 1 119 ? 1.189 -20.281 0.887 1 92.44 119 ALA B O 1
ATOM 2219 N N . CYS B 1 120 ? 3.43 -20.141 1.219 1 93.31 120 CYS B N 1
ATOM 2220 C CA . CYS B 1 120 ? 3.59 -19 0.315 1 93.31 120 CYS B CA 1
ATOM 2221 C C . CYS B 1 120 ? 4.852 -19.156 -0.528 1 93.31 120 CYS B C 1
ATOM 2223 O O . CYS B 1 120 ? 5.773 -19.875 -0.151 1 93.31 120 CYS B O 1
ATOM 2225 N N . ALA B 1 121 ? 4.832 -18.594 -1.652 1 94.19 121 ALA B N 1
ATOM 2226 C CA . ALA B 1 121 ? 5.996 -18.375 -2.51 1 94.19 121 ALA B CA 1
ATOM 2227 C C . ALA B 1 121 ? 6.344 -16.891 -2.609 1 94.19 121 ALA B C 1
ATOM 2229 O O . ALA B 1 121 ? 5.457 -16.047 -2.535 1 94.19 121 ALA B O 1
ATOM 2230 N N . GLY B 1 122 ? 7.617 -16.641 -2.756 1 93.25 122 GLY B N 1
ATOM 2231 C CA . GLY B 1 122 ? 8.07 -15.266 -2.859 1 93.25 122 GLY B CA 1
ATOM 2232 C C . GLY B 1 122 ? 8.672 -14.938 -4.211 1 93.25 122 GLY B C 1
ATOM 2233 O O . GLY B 1 122 ? 9.375 -15.758 -4.805 1 93.25 122 GLY B O 1
ATOM 2234 N N . PHE B 1 123 ? 8.406 -13.711 -4.676 1 94.19 123 PHE B N 1
ATOM 2235 C CA . PHE B 1 123 ? 8.953 -13.188 -5.922 1 94.19 123 PHE B CA 1
ATOM 2236 C C . PHE B 1 123 ? 9.531 -11.797 -5.715 1 94.19 123 PHE B C 1
ATOM 2238 O O . PHE B 1 123 ? 8.836 -10.891 -5.25 1 94.19 123 PHE B O 1
ATOM 2245 N N . VAL B 1 124 ? 10.742 -11.664 -6.055 1 92.38 124 VAL B N 1
ATOM 2246 C CA . VAL B 1 124 ? 11.383 -10.359 -5.941 1 92.38 124 VAL B CA 1
ATOM 2247 C C . VAL B 1 124 ? 11.586 -9.758 -7.332 1 92.38 124 VAL B C 1
ATOM 2249 O O . VAL B 1 124 ? 12.273 -10.344 -8.172 1 92.38 124 VAL B O 1
ATOM 2252 N N . LEU B 1 125 ? 10.938 -8.648 -7.57 1 94.12 125 LEU B N 1
ATOM 2253 C CA . LEU B 1 125 ? 11.078 -7.934 -8.828 1 94.12 125 LEU B CA 1
ATOM 2254 C C . LEU B 1 125 ? 12.18 -6.883 -8.742 1 94.12 125 LEU B C 1
ATOM 2256 O O . LEU B 1 125 ? 12.023 -5.859 -8.078 1 94.12 125 LEU B O 1
ATOM 2260 N N . PHE B 1 126 ? 13.172 -7.051 -9.508 1 91.19 126 PHE B N 1
ATOM 2261 C CA . PHE B 1 126 ? 14.352 -6.203 -9.375 1 91.19 126 PHE B CA 1
ATOM 2262 C C . PHE B 1 126 ? 14.305 -5.051 -10.367 1 91.19 126 PHE B C 1
ATOM 2264 O O . PHE B 1 126 ? 14.844 -3.973 -10.109 1 91.19 126 PHE B O 1
ATOM 2271 N N . THR B 1 127 ? 13.75 -5.273 -11.492 1 91.25 127 THR B N 1
ATOM 2272 C CA . THR B 1 127 ? 13.695 -4.238 -12.523 1 91.25 127 THR B CA 1
ATOM 2273 C C . THR B 1 127 ? 12.469 -3.354 -12.336 1 91.25 127 THR B C 1
ATOM 2275 O O . THR B 1 127 ? 11.336 -3.832 -12.422 1 91.25 127 THR B O 1
ATOM 2278 N N . PRO B 1 128 ? 12.641 -2.092 -12.164 1 92.31 128 PRO B N 1
ATOM 2279 C CA . PRO B 1 128 ? 11.484 -1.203 -12.047 1 92.31 128 PRO B CA 1
ATOM 2280 C C . PRO B 1 128 ? 10.633 -1.167 -13.312 1 92.31 128 PRO B C 1
ATOM 2282 O O . PRO B 1 128 ? 11.164 -0.98 -14.414 1 92.31 128 PRO B O 1
ATOM 2285 N N . ALA B 1 129 ? 9.398 -1.421 -13.203 1 93.69 129 ALA B N 1
ATOM 2286 C CA . ALA B 1 129 ? 8.406 -1.406 -14.266 1 93.69 129 ALA B CA 1
ATOM 2287 C C . ALA B 1 129 ? 7 -1.622 -13.711 1 93.69 129 ALA B C 1
ATOM 2289 O O . ALA B 1 129 ? 6.836 -1.895 -12.516 1 93.69 129 ALA B O 1
ATOM 2290 N N . ALA B 1 130 ? 6.066 -1.404 -14.531 1 96.12 130 ALA B N 1
ATOM 2291 C CA . ALA B 1 130 ? 4.734 -1.91 -14.211 1 96.12 130 ALA B CA 1
ATOM 2292 C C . ALA B 1 130 ? 4.617 -3.395 -14.547 1 96.12 130 ALA B C 1
ATOM 2294 O O . ALA B 1 130 ? 5.117 -3.846 -15.578 1 96.12 130 ALA B O 1
ATOM 2295 N N . TYR B 1 131 ? 3.971 -4.109 -13.656 1 96.94 131 TYR B N 1
ATOM 2296 C CA . TYR B 1 131 ? 3.764 -5.535 -13.898 1 96.94 131 TYR B CA 1
ATOM 2297 C C . TYR B 1 131 ? 2.291 -5.902 -13.758 1 96.94 131 TYR B C 1
ATOM 2299 O O . TYR B 1 131 ? 1.593 -5.367 -12.891 1 96.94 131 TYR B O 1
ATOM 2307 N N . THR B 1 132 ? 1.865 -6.766 -14.617 1 97.25 132 THR B N 1
ATOM 2308 C CA . THR B 1 132 ? 0.647 -7.527 -14.359 1 97.25 132 THR B CA 1
ATOM 2309 C C . THR B 1 132 ? 0.977 -8.875 -13.719 1 97.25 132 THR B C 1
ATOM 2311 O O . THR B 1 132 ? 1.81 -9.625 -14.234 1 97.25 132 THR B O 1
ATOM 2314 N N . VAL B 1 133 ? 0.39 -9.18 -12.578 1 97.44 133 VAL B N 1
ATOM 2315 C CA . VAL B 1 133 ? 0.539 -10.453 -11.883 1 97.44 133 VAL B CA 1
ATOM 2316 C C . VAL B 1 133 ? -0.715 -11.297 -12.086 1 97.44 133 VAL B C 1
ATOM 2318 O O . VAL B 1 133 ? -1.819 -10.875 -11.727 1 97.44 133 VAL B O 1
ATOM 2321 N N . ALA B 1 134 ? -0.492 -12.383 -12.633 1 96.5 134 ALA B N 1
ATOM 2322 C CA . ALA B 1 134 ? -1.607 -13.305 -12.844 1 96.5 134 ALA B CA 1
ATOM 2323 C C . ALA B 1 134 ? -1.472 -14.539 -11.953 1 96.5 134 ALA B C 1
ATOM 2325 O O . ALA B 1 134 ? -0.377 -15.086 -11.812 1 96.5 134 ALA B O 1
ATOM 2326 N N . VAL B 1 135 ? -2.545 -14.93 -11.32 1 97.12 135 VAL B N 1
ATOM 2327 C CA . VAL B 1 135 ? -2.631 -16.188 -10.586 1 97.12 135 VAL B CA 1
ATOM 2328 C C . VAL B 1 135 ? -3.807 -17.016 -11.102 1 97.12 135 VAL B C 1
ATOM 2330 O O . VAL B 1 135 ? -4.914 -16.484 -11.258 1 97.12 135 VAL B O 1
ATOM 2333 N N . GLU B 1 136 ? -3.482 -18.156 -11.352 1 95.5 136 GLU B N 1
ATOM 2334 C CA . GLU B 1 136 ? -4.492 -19.062 -11.891 1 95.5 136 GLU B CA 1
ATOM 2335 C C . GLU B 1 136 ? -4.551 -20.375 -11.102 1 95.5 136 GLU B C 1
ATOM 2337 O O . GLU B 1 136 ? -3.514 -20.922 -10.742 1 95.5 136 GLU B O 1
ATOM 2342 N N . GLY B 1 137 ? -5.77 -20.766 -10.719 1 92.94 137 GLY B N 1
ATOM 2343 C CA . GLY B 1 137 ? -6 -22.031 -10.055 1 92.94 137 GLY B CA 1
ATOM 2344 C C . GLY B 1 137 ? -7.227 -22.766 -10.562 1 92.94 137 GLY B C 1
ATOM 2345 O O . GLY B 1 137 ? -8.359 -22.359 -10.297 1 92.94 137 GLY B O 1
ATOM 2346 N N . GLY B 1 138 ? -6.969 -23.828 -11.266 1 83.56 138 GLY B N 1
ATOM 2347 C CA . GLY B 1 138 ? -8.109 -24.578 -11.766 1 83.56 138 GLY B CA 1
ATOM 2348 C C . GLY B 1 138 ? -8.922 -23.812 -12.797 1 83.56 138 GLY B C 1
ATOM 2349 O O . GLY B 1 138 ? -8.406 -23.469 -13.867 1 83.56 138 GLY B O 1
ATOM 2350 N N . ASP B 1 139 ? -10.203 -23.328 -12.344 1 85.69 139 ASP B N 1
ATOM 2351 C CA . ASP B 1 139 ? -11.133 -22.75 -13.312 1 85.69 139 ASP B CA 1
ATOM 2352 C C . ASP B 1 139 ? -11.211 -21.234 -13.164 1 85.69 139 ASP B C 1
ATOM 2354 O O . ASP B 1 139 ? -12.156 -20.609 -13.648 1 85.69 139 ASP B O 1
ATOM 2358 N N . TRP B 1 140 ? -10.258 -20.734 -12.469 1 91.81 140 TRP B N 1
ATOM 2359 C CA . TRP B 1 140 ? -10.289 -19.281 -12.32 1 91.81 140 TRP B CA 1
ATOM 2360 C C . TRP B 1 140 ? -8.922 -18.672 -12.609 1 91.81 140 TRP B C 1
ATOM 2362 O O . TRP B 1 140 ? -7.902 -19.359 -12.57 1 91.81 140 TRP B O 1
ATOM 2372 N N . ARG B 1 141 ? -8.914 -17.438 -13.047 1 93.44 141 ARG B N 1
ATOM 2373 C CA . ARG B 1 141 ? -7.738 -16.609 -13.258 1 93.44 141 ARG B CA 1
ATOM 2374 C C . ARG B 1 141 ? -8.008 -15.164 -12.836 1 93.44 141 ARG B C 1
ATOM 2376 O O . ARG B 1 141 ? -9.039 -14.594 -13.195 1 93.44 141 ARG B O 1
ATOM 2383 N N . GLU B 1 142 ? -7.152 -14.695 -12.07 1 93 142 GLU B N 1
ATOM 2384 C CA . GLU B 1 142 ? -7.262 -13.297 -11.648 1 93 142 GLU B CA 1
ATOM 2385 C C . GLU B 1 142 ? -5.945 -12.555 -11.852 1 93 142 GLU B C 1
ATOM 2387 O O . GLU B 1 142 ? -4.879 -13.172 -11.883 1 93 142 GLU B O 1
ATOM 2392 N N . THR B 1 143 ? -6.051 -11.266 -12.086 1 94.25 143 THR B N 1
ATOM 2393 C CA . THR B 1 143 ? -4.852 -10.453 -12.266 1 94.25 143 THR B CA 1
ATOM 2394 C C . THR B 1 143 ? -4.871 -9.25 -11.336 1 94.25 143 THR B C 1
ATOM 2396 O O . THR B 1 143 ? -5.941 -8.781 -10.938 1 94.25 143 THR B O 1
ATOM 2399 N N . THR B 1 144 ? -3.719 -8.844 -10.938 1 94.19 144 THR B N 1
ATOM 2400 C CA . THR B 1 144 ? -3.512 -7.57 -10.258 1 94.19 144 THR B CA 1
ATOM 2401 C C . THR B 1 144 ? -2.301 -6.84 -10.836 1 94.19 144 THR B C 1
ATOM 2403 O O . THR B 1 144 ? -1.594 -7.383 -11.688 1 94.19 144 THR B O 1
ATOM 2406 N N . THR B 1 145 ? -2.105 -5.594 -10.469 1 94.62 145 THR B N 1
ATOM 2407 C CA . THR B 1 145 ? -1.036 -4.793 -11.055 1 94.62 145 THR B CA 1
ATOM 2408 C C . THR B 1 145 ? -0.08 -4.293 -9.977 1 94.62 145 THR B C 1
ATOM 2410 O O . THR B 1 145 ? -0.509 -3.934 -8.875 1 94.62 145 THR B O 1
ATOM 2413 N N . VAL B 1 146 ? 1.147 -4.367 -10.258 1 95.88 146 VAL B N 1
ATOM 2414 C CA . VAL B 1 146 ? 2.199 -3.639 -9.555 1 95.88 146 VAL B CA 1
ATOM 2415 C C . VAL B 1 146 ? 2.562 -2.375 -10.336 1 95.88 146 VAL B C 1
ATOM 2417 O O . VAL B 1 146 ? 2.945 -2.449 -11.508 1 95.88 146 VAL B O 1
ATOM 2420 N N . GLU B 1 147 ? 2.473 -1.291 -9.688 1 94.31 147 GLU B N 1
ATOM 2421 C CA . GLU B 1 147 ? 2.738 -0.04 -10.391 1 94.31 147 GLU B CA 1
ATOM 2422 C C . GLU B 1 147 ? 4.234 0.267 -10.422 1 94.31 147 GLU B C 1
ATOM 2424 O O . GLU B 1 147 ? 4.949 -0 -9.461 1 94.31 147 GLU B O 1
ATOM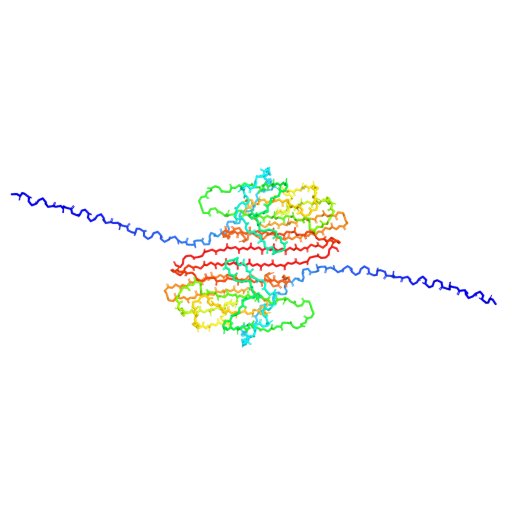 2429 N N . ALA B 1 148 ? 4.66 0.94 -11.516 1 94.12 148 ALA B N 1
ATOM 2430 C CA . ALA B 1 148 ? 6.066 1.297 -11.672 1 94.12 148 ALA B CA 1
ATOM 2431 C C . ALA B 1 148 ? 6.516 2.26 -10.578 1 94.12 148 ALA B C 1
ATOM 2433 O O . ALA B 1 148 ? 7.652 2.195 -10.117 1 94.12 148 ALA B O 1
ATOM 2434 N N . SER B 1 149 ? 5.641 3.119 -10.141 1 90.56 149 SER B N 1
ATOM 2435 C CA . SER B 1 149 ? 5.977 4.152 -9.172 1 90.56 149 SER B CA 1
ATOM 2436 C C . SER B 1 149 ? 6.293 3.547 -7.809 1 90.56 149 SER B C 1
ATOM 2438 O O . SER B 1 14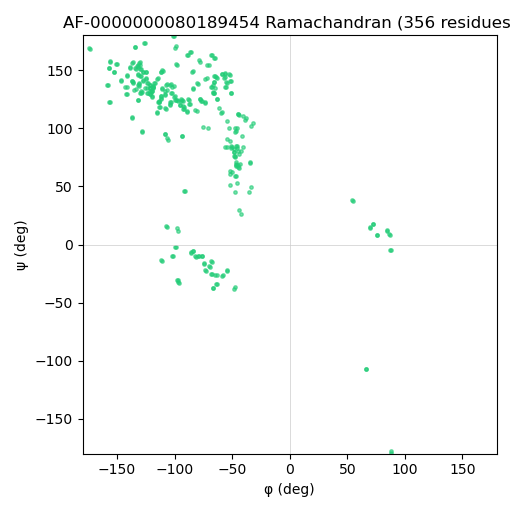9 ? 6.855 4.219 -6.938 1 90.56 149 SER B O 1
ATOM 2440 N N . TRP B 1 150 ? 5.941 2.295 -7.633 1 92.31 150 TRP B N 1
ATOM 2441 C CA . TRP B 1 150 ? 6.16 1.677 -6.332 1 92.31 150 TRP B CA 1
ATOM 2442 C C . TRP B 1 150 ? 7.637 1.359 -6.121 1 92.31 150 TRP B C 1
ATOM 2444 O O . TRP B 1 150 ? 8.086 1.18 -4.984 1 92.31 150 TRP B O 1
ATOM 2454 N N . PHE B 1 151 ? 8.375 1.356 -7.129 1 90.94 151 PHE B N 1
ATOM 2455 C CA . PHE B 1 151 ? 9.805 1.083 -7.043 1 90.94 151 PHE B CA 1
ATOM 2456 C C . PHE B 1 151 ? 10.562 2.32 -6.582 1 90.94 151 PHE B C 1
ATOM 2458 O O . PHE B 1 151 ? 11.75 2.244 -6.266 1 90.94 151 PHE B O 1
ATOM 2465 N N . ASP B 1 152 ? 9.906 3.455 -6.527 1 88.94 152 ASP B N 1
ATOM 2466 C CA . ASP B 1 152 ? 10.531 4.688 -6.066 1 88.94 152 ASP B CA 1
ATOM 2467 C C . ASP B 1 152 ? 10.492 4.789 -4.543 1 88.94 152 ASP B C 1
ATOM 2469 O O . ASP B 1 152 ? 11.086 5.699 -3.961 1 88.94 152 ASP B O 1
ATOM 2473 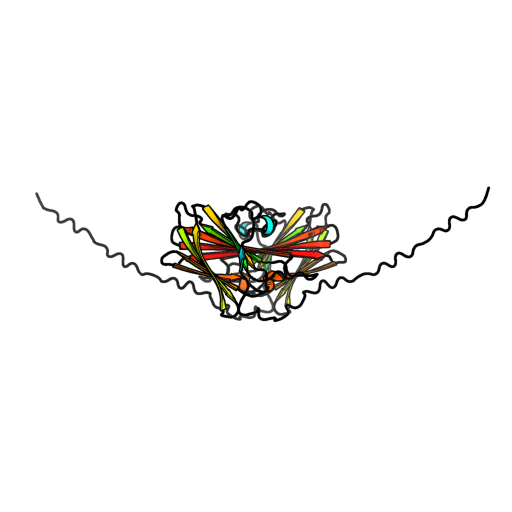N N . CYS B 1 153 ? 9.844 3.875 -3.879 1 90.62 153 CYS B N 1
ATOM 2474 C CA . CYS B 1 153 ? 9.719 3.885 -2.426 1 90.62 153 CYS B CA 1
ATOM 2475 C C . CYS B 1 153 ? 10.914 3.203 -1.771 1 90.62 153 CYS B C 1
ATOM 2477 O O . CYS B 1 153 ? 11.688 2.518 -2.441 1 90.62 153 CYS B O 1
ATOM 2479 N N . ASN B 1 154 ? 11.055 3.424 -0.433 1 88.88 154 ASN B N 1
ATOM 2480 C CA . ASN B 1 154 ? 12.102 2.727 0.305 1 88.88 154 ASN B CA 1
ATOM 2481 C C . ASN B 1 154 ? 11.844 1.223 0.361 1 88.88 154 ASN B C 1
ATOM 2483 O O . ASN B 1 154 ? 12.781 0.426 0.361 1 88.88 154 ASN B O 1
ATOM 2487 N N . ALA B 1 155 ? 10.617 0.851 0.487 1 88.31 155 ALA B N 1
ATOM 2488 C CA . ALA B 1 155 ? 10.172 -0.542 0.468 1 88.31 155 ALA B CA 1
ATOM 2489 C C . ALA B 1 155 ? 8.734 -0.658 -0.026 1 88.31 155 ALA B C 1
ATOM 2491 O O . ALA B 1 155 ? 7.918 0.236 0.208 1 88.31 155 ALA B O 1
ATOM 2492 N N . SER B 1 156 ? 8.406 -1.723 -0.667 1 91.5 156 SER B N 1
ATOM 2493 C CA . SER B 1 156 ? 7.047 -2.004 -1.119 1 91.5 156 SER B CA 1
ATOM 2494 C C . SER B 1 156 ? 6.832 -3.5 -1.321 1 91.5 156 SER B C 1
ATOM 2496 O O . SER B 1 156 ? 7.777 -4.234 -1.616 1 91.5 156 SER B O 1
ATOM 2498 N N . ALA B 1 157 ? 5.645 -3.895 -1.159 1 92.75 157 ALA B N 1
ATOM 2499 C CA . ALA B 1 157 ? 5.301 -5.305 -1.337 1 92.75 157 ALA B CA 1
ATOM 2500 C C . ALA B 1 157 ? 3.824 -5.473 -1.677 1 92.75 157 ALA B C 1
ATOM 2502 O O . ALA B 1 157 ? 3.012 -4.586 -1.401 1 92.75 157 ALA B O 1
ATOM 2503 N N . THR B 1 158 ? 3.521 -6.539 -2.266 1 93.75 158 THR B N 1
ATOM 2504 C CA . THR B 1 158 ? 2.158 -6.961 -2.564 1 93.75 158 THR B CA 1
ATOM 2505 C C . THR B 1 158 ? 1.914 -8.391 -2.084 1 93.75 158 THR B C 1
ATOM 2507 O O . THR B 1 158 ? 2.719 -9.281 -2.348 1 93.75 158 THR B O 1
ATOM 2510 N N . ASP B 1 159 ? 0.85 -8.609 -1.401 1 93.31 159 ASP B N 1
ATOM 2511 C CA . ASP B 1 159 ? 0.351 -9.938 -1.056 1 93.31 159 ASP B CA 1
ATOM 2512 C C . ASP B 1 159 ? -0.823 -10.336 -1.948 1 93.31 159 ASP B C 1
ATOM 2514 O O . ASP B 1 159 ? -1.779 -9.57 -2.1 1 93.31 159 ASP B O 1
ATOM 2518 N N . VAL B 1 160 ? -0.706 -11.477 -2.465 1 95.56 160 VAL B N 1
ATOM 2519 C CA . VAL B 1 160 ? -1.821 -12.117 -3.158 1 95.56 160 VAL B CA 1
ATOM 2520 C C . VAL B 1 160 ? -2.248 -13.375 -2.408 1 95.56 160 VAL B C 1
ATOM 2522 O O . VAL B 1 160 ? -1.525 -14.375 -2.402 1 95.56 160 VAL B O 1
ATOM 2525 N N . VAL B 1 161 ? -3.398 -13.359 -1.873 1 94.56 161 VAL B N 1
ATOM 2526 C CA . VAL B 1 161 ? -3.869 -14.453 -1.029 1 94.56 161 VAL B CA 1
ATOM 2527 C C . VAL B 1 161 ? -5.02 -15.188 -1.72 1 94.56 161 VAL B C 1
ATOM 2529 O O . VAL B 1 161 ? -6.066 -14.594 -1.986 1 94.56 161 VAL B O 1
ATOM 2532 N N . VAL B 1 162 ? -4.801 -16.391 -1.981 1 94 162 VAL B N 1
ATOM 2533 C CA . VAL B 1 162 ? -5.84 -17.234 -2.555 1 94 162 VAL B CA 1
ATOM 2534 C C . VAL B 1 162 ? -6.648 -17.891 -1.437 1 94 162 VAL B C 1
ATOM 2536 O O . VAL B 1 162 ? -6.117 -18.703 -0.672 1 94 162 VAL B O 1
ATOM 2539 N N . ALA B 1 163 ? -7.84 -17.5 -1.423 1 91.5 163 ALA B N 1
ATOM 2540 C CA . ALA B 1 163 ? -8.75 -18.062 -0.43 1 91.5 163 ALA B CA 1
ATOM 2541 C C . ALA B 1 163 ? -9.641 -19.141 -1.048 1 91.5 163 ALA B C 1
ATOM 2543 O O . ALA B 1 163 ? -9.469 -19.5 -2.217 1 91.5 163 ALA B O 1
ATOM 2544 N N . GLU B 1 164 ? -10.5 -19.703 -0.191 1 87.12 164 GLU B N 1
ATOM 2545 C CA . GLU B 1 164 ? -11.398 -20.75 -0.672 1 87.12 164 GLU B CA 1
ATOM 2546 C C . GLU B 1 164 ? -12.281 -20.234 -1.81 1 87.12 164 GLU B C 1
ATOM 2548 O O . GLU B 1 164 ? -12.625 -19.047 -1.855 1 87.12 164 GLU B O 1
ATOM 2553 N N . GLY B 1 165 ? -12.648 -21.094 -2.803 1 81.56 165 GLY B N 1
ATOM 2554 C CA . GLY B 1 165 ? -13.555 -20.766 -3.889 1 81.56 165 GLY B CA 1
ATOM 2555 C C . GLY B 1 165 ? -12.922 -19.891 -4.953 1 81.56 165 GLY B C 1
ATOM 2556 O O . GLY B 1 165 ? -13.617 -19.344 -5.812 1 81.56 165 GLY B O 1
ATOM 2557 N N . GLY B 1 166 ? -11.602 -19.703 -4.828 1 82.75 166 GLY B N 1
ATOM 2558 C CA . GLY B 1 166 ? -10.914 -18.938 -5.855 1 82.75 166 GLY B CA 1
ATOM 2559 C C . GLY B 1 166 ? -10.945 -17.453 -5.605 1 82.75 166 GLY B C 1
ATOM 2560 O O . GLY B 1 166 ? -10.539 -16.656 -6.465 1 82.75 166 GLY B O 1
ATOM 2561 N N . ARG B 1 167 ? -11.406 -17.062 -4.438 1 88.81 167 ARG B N 1
ATOM 2562 C CA . ARG B 1 167 ? -11.344 -15.656 -4.059 1 88.81 167 ARG B CA 1
ATOM 2563 C C . ARG B 1 167 ? -9.898 -15.211 -3.844 1 88.81 167 ARG B C 1
ATOM 2565 O O . ARG B 1 167 ? -9.109 -15.93 -3.234 1 88.81 167 ARG B O 1
ATOM 2572 N N . LEU B 1 168 ? -9.641 -14.062 -4.395 1 92.81 168 LEU B N 1
ATOM 2573 C CA . LEU B 1 168 ? -8.312 -13.492 -4.18 1 92.81 168 LEU B CA 1
ATOM 2574 C C . LEU B 1 168 ? -8.398 -12.219 -3.354 1 92.81 168 LEU B C 1
ATOM 2576 O O . LEU B 1 168 ? -9.18 -11.32 -3.666 1 92.81 168 LEU B O 1
ATOM 2580 N N . ASP B 1 169 ? -7.691 -12.211 -2.27 1 92.81 169 ASP B N 1
ATOM 2581 C CA . ASP B 1 169 ? -7.445 -10.984 -1.523 1 92.81 169 ASP B CA 1
ATOM 2582 C C . ASP B 1 169 ? -6.066 -10.414 -1.844 1 92.81 169 ASP B C 1
ATOM 2584 O O . ASP B 1 169 ? -5.055 -11.094 -1.676 1 92.81 169 ASP B O 1
ATOM 2588 N N . VAL B 1 170 ? -6.039 -9.188 -2.27 1 94.44 170 VAL B N 1
ATOM 2589 C CA . VAL B 1 170 ? -4.773 -8.57 -2.643 1 94.44 170 VAL B CA 1
ATOM 2590 C C . VAL B 1 170 ? -4.516 -7.348 -1.762 1 94.44 170 VAL B C 1
ATOM 2592 O O . VAL B 1 170 ? -5.426 -6.551 -1.512 1 94.4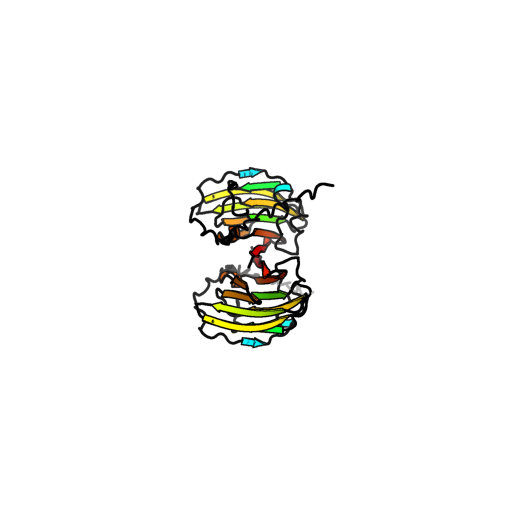4 170 VAL B O 1
ATOM 2595 N N . GLY B 1 171 ? -3.404 -7.23 -1.241 1 93.44 171 GLY B N 1
ATOM 2596 C CA . GLY B 1 171 ? -2.947 -6.066 -0.498 1 93.44 171 GLY B CA 1
ATOM 2597 C C . GLY B 1 171 ? -1.58 -5.578 -0.939 1 93.44 171 GLY B C 1
ATOM 2598 O O . GLY B 1 171 ? -0.694 -6.379 -1.237 1 93.44 171 GLY B O 1
ATOM 2599 N N . SER B 1 172 ? -1.416 -4.27 -1.046 1 93.75 172 SER B N 1
ATOM 2600 C CA . SER B 1 172 ? -0.11 -3.678 -1.314 1 93.75 172 SER B CA 1
ATOM 2601 C C . SER B 1 172 ? 0.256 -2.645 -0.253 1 93.75 172 SER B C 1
ATOM 2603 O O . SER B 1 172 ? -0.619 -1.963 0.285 1 93.75 172 SER B O 1
ATOM 2605 N N . VAL B 1 173 ? 1.541 -2.576 -0.041 1 91.94 173 VAL B N 1
ATOM 2606 C CA . VAL B 1 173 ? 2.062 -1.618 0.929 1 91.94 173 VAL B CA 1
ATOM 2607 C C . VAL B 1 173 ? 3.305 -0.933 0.364 1 91.94 173 VAL B C 1
ATOM 2609 O O . VAL B 1 173 ? 4.078 -1.548 -0.372 1 91.94 173 VAL B O 1
ATOM 2612 N N . MET B 1 174 ? 3.408 0.296 0.607 1 92.12 174 MET B N 1
ATOM 2613 C CA . MET B 1 174 ? 4.59 1.079 0.26 1 92.12 174 MET B CA 1
ATOM 2614 C C . MET B 1 174 ? 5.055 1.921 1.445 1 92.12 174 MET B C 1
ATOM 2616 O O . MET B 1 174 ? 4.234 2.381 2.242 1 92.12 174 MET B O 1
ATOM 2620 N N . GLN B 1 175 ? 6.324 2.131 1.574 1 91.19 175 GLN B N 1
ATOM 2621 C CA . GLN B 1 175 ? 6.91 2.945 2.635 1 91.19 175 GLN B CA 1
ATOM 2622 C C . GLN B 1 175 ? 7.973 3.891 2.08 1 91.19 175 GLN B C 1
ATOM 2624 O O . GLN B 1 175 ? 8.781 3.498 1.235 1 91.19 175 GLN B O 1
ATOM 2629 N N . SER B 1 176 ? 7.879 5.117 2.498 1 91.19 176 SER B N 1
ATOM 2630 C CA . SER B 1 176 ? 8.883 6.109 2.135 1 91.19 176 SER B CA 1
ATOM 2631 C C . SER B 1 176 ? 9.32 6.926 3.348 1 91.19 176 SER B C 1
ATOM 2633 O O . SER B 1 176 ? 8.562 7.074 4.305 1 91.19 176 SER B O 1
ATOM 2635 N N . MET B 1 177 ? 10.492 7.367 3.32 1 90.19 177 MET B N 1
ATOM 2636 C CA . MET B 1 177 ? 11.039 8.258 4.336 1 90.19 177 MET B CA 1
ATOM 2637 C C . MET B 1 177 ? 11.57 9.539 3.705 1 90.19 177 MET B C 1
ATOM 2639 O O . MET B 1 177 ? 12.195 9.5 2.641 1 90.19 177 MET B O 1
ATOM 2643 N N . TYR B 1 178 ? 11.188 10.656 4.371 1 86.56 178 TYR B N 1
ATOM 2644 C CA . TYR B 1 178 ? 11.672 11.961 3.922 1 86.56 178 TYR B CA 1
ATOM 2645 C C . TYR B 1 178 ? 12.438 12.672 5.027 1 86.56 178 TYR B C 1
ATOM 2647 O O . TYR B 1 178 ? 12.086 12.562 6.207 1 86.56 178 TYR B O 1
ATOM 2655 N N . CYS B 1 179 ? 13.57 13.227 4.645 1 79.81 179 CYS B N 1
ATOM 2656 C CA . CYS B 1 179 ? 14.383 13.969 5.598 1 79.81 179 CYS B CA 1
ATOM 2657 C C . CYS B 1 179 ? 14.328 15.469 5.312 1 79.81 179 CYS B C 1
ATOM 2659 O O . CYS B 1 179 ? 14.469 15.891 4.164 1 79.81 179 CYS B O 1
ATOM 2661 N N . GLY B 1 180 ? 13.391 16.266 6.027 1 59.56 180 GLY B N 1
ATOM 2662 C CA . GLY B 1 180 ? 13.266 17.719 5.926 1 59.56 180 GLY B CA 1
ATOM 2663 C C . GLY B 1 180 ? 14.602 18.438 5.957 1 59.56 180 GLY B C 1
ATOM 2664 O O . GLY B 1 180 ? 15.617 17.859 6.371 1 59.56 180 GLY B O 1
#

InterPro domains:
  IPR006311 Twin-arginine translocation pathway, signal sequence [PS51318] (1-34)
  IPR058929 Ig-like domain, halobacteria [PF25942] (93-171)

Foldseek 3Di:
DDPPPPPPPPVPPVPPPPPPPPPLPPPDPPQDDLEKDKDWDALVLQAPAAEFDPVADGSNPAHAPTEMETHDADPDPLGQAWEKEKEWEQEQAKFWKWKWKDFPNHTHDIDIDIAHHGHMYMYTYRDQGKIWIWIDTDPDIDIDIDHSCLSSAPHKYKYWYQDPPRDIDIGMDGHHDDDD/DPPPPPPVPPVPPVPPPPPPPPPLPDPDPPQPDLEWDKDWDALVLQAPAAEFDPVADGSNPAHAPTEMETHDADPDPLGQAWEKEKEWEQEQAKFWKWKWKDFPNHTHDIDIDIAHHGHMYMYTYRDQGKIWIWMDTDPDIDIDIDHSSLSSAPHKYKYWYQDPPRDIDIGMDGHHDDDD

pLDDT: mean 76.14, std 25.27, range [19.34, 98.06]